Protein AF-A0A1E1MM58-F1 (afdb_monomer_lite)

pLDDT: mean 83.65, std 9.23, range [43.16, 93.81]

Organism: Rhynchosporium secalis (NCBI:txid38038)

Structure (mmCIF, N/CA/C/O backbone):
data_AF-A0A1E1MM58-F1
#
_entry.id   AF-A0A1E1MM58-F1
#
loop_
_atom_site.group_PDB
_atom_site.id
_atom_site.type_symbol
_atom_site.label_atom_id
_atom_site.label_alt_id
_atom_site.label_comp_id
_atom_site.label_asym_id
_atom_site.label_entity_id
_atom_site.label_seq_id
_atom_site.pdbx_PDB_ins_code
_atom_site.Cartn_x
_atom_site.Cartn_y
_atom_site.Cartn_z
_atom_site.occupancy
_atom_site.B_iso_or_equiv
_atom_site.auth_seq_id
_atom_site.auth_comp_id
_atom_site.auth_asym_id
_atom_site.auth_atom_id
_atom_site.pdbx_PDB_model_num
ATOM 1 N N . MET A 1 1 ? -17.278 5.227 2.398 1.00 73.81 1 MET A N 1
ATOM 2 C CA . MET A 1 1 ? -16.034 5.554 1.662 1.00 73.81 1 MET A CA 1
ATOM 3 C C . MET A 1 1 ? -14.935 4.529 1.935 1.00 73.81 1 MET A C 1
ATOM 5 O O . MET A 1 1 ? -14.486 3.884 0.996 1.00 73.81 1 MET A O 1
ATOM 9 N N . ALA A 1 2 ? -14.574 4.311 3.204 1.00 81.31 2 ALA A N 1
ATOM 10 C CA . ALA A 1 2 ? -13.521 3.376 3.608 1.00 81.31 2 ALA A CA 1
ATOM 11 C C . ALA A 1 2 ? -13.674 1.951 3.031 1.00 81.31 2 ALA A C 1
ATOM 13 O O . ALA A 1 2 ? -12.713 1.396 2.519 1.00 81.31 2 ALA A O 1
ATOM 14 N N . ILE A 1 3 ? -14.889 1.387 2.998 1.00 86.25 3 ILE A N 1
ATOM 15 C CA . ILE A 1 3 ? -15.138 0.047 2.424 1.00 86.25 3 ILE A CA 1
ATOM 16 C C . ILE A 1 3 ? -14.747 -0.038 0.938 1.00 86.25 3 ILE A C 1
ATOM 18 O O . ILE A 1 3 ? -14.222 -1.057 0.491 1.00 86.25 3 ILE A O 1
ATOM 22 N N . VAL A 1 4 ? -14.971 1.020 0.157 1.00 84.38 4 VAL A N 1
ATOM 23 C CA . VAL A 1 4 ? -14.639 0.989 -1.273 1.00 84.38 4 VAL A CA 1
ATOM 24 C C . VAL A 1 4 ? -13.146 1.177 -1.493 1.00 84.38 4 VAL A C 1
ATOM 26 O O . VAL A 1 4 ? -12.554 0.415 -2.252 1.00 84.38 4 VAL A O 1
ATOM 29 N N . TRP A 1 5 ? -12.521 2.117 -0.779 1.00 81.25 5 TRP A N 1
ATOM 30 C CA . TRP A 1 5 ? -11.064 2.268 -0.804 1.00 81.25 5 TRP A CA 1
ATOM 31 C C . TRP A 1 5 ? -10.346 1.009 -0.334 1.00 81.25 5 TRP A C 1
ATOM 33 O O . TRP A 1 5 ? -9.351 0.626 -0.937 1.00 81.25 5 TRP A O 1
ATOM 43 N N . ASN A 1 6 ? -10.894 0.300 0.655 1.00 88.12 6 ASN A N 1
ATOM 44 C CA . ASN A 1 6 ? -10.382 -1.004 1.053 1.00 88.12 6 ASN A CA 1
ATOM 45 C C . ASN A 1 6 ? -10.418 -2.005 -0.110 1.00 88.12 6 ASN A C 1
ATOM 47 O O . ASN A 1 6 ? -9.449 -2.720 -0.320 1.00 88.12 6 ASN A O 1
ATOM 51 N N . GLY A 1 7 ? -11.501 -2.035 -0.895 1.00 86.88 7 GLY A N 1
ATOM 52 C CA . GLY A 1 7 ? -11.594 -2.888 -2.081 1.00 86.88 7 GLY A CA 1
ATOM 53 C C . GLY A 1 7 ? -10.593 -2.498 -3.173 1.00 86.88 7 GLY A C 1
ATOM 54 O O . GLY A 1 7 ? -9.918 -3.362 -3.729 1.00 86.88 7 GLY A O 1
ATOM 55 N N . VAL A 1 8 ? -10.461 -1.202 -3.467 1.00 83.94 8 VAL A N 1
ATOM 56 C CA . VAL A 1 8 ? -9.510 -0.681 -4.467 1.00 83.94 8 VAL A CA 1
ATOM 57 C C . VAL A 1 8 ? -8.060 -0.968 -4.057 1.00 83.94 8 VAL A C 1
ATOM 59 O O . VAL A 1 8 ? -7.282 -1.456 -4.877 1.00 83.94 8 VAL A O 1
ATOM 62 N N . ASN A 1 9 ? -7.709 -0.743 -2.789 1.00 86.62 9 ASN A N 1
ATOM 63 C CA . ASN A 1 9 ? -6.382 -1.050 -2.253 1.00 86.62 9 ASN A CA 1
ATOM 64 C C . ASN A 1 9 ? -6.128 -2.561 -2.244 1.00 86.62 9 ASN A C 1
ATOM 66 O O . ASN A 1 9 ? -5.058 -2.987 -2.673 1.00 86.62 9 ASN A O 1
ATOM 70 N N . ALA A 1 10 ? -7.136 -3.372 -1.900 1.00 88.50 10 ALA A N 1
ATOM 71 C CA . ALA A 1 10 ? -7.049 -4.829 -1.952 1.00 88.50 10 ALA A CA 1
ATOM 72 C C . ALA A 1 10 ? -6.685 -5.341 -3.356 1.00 88.50 10 ALA A C 1
ATOM 74 O O . ALA A 1 10 ? -5.970 -6.333 -3.486 1.00 88.50 10 ALA A O 1
ATOM 75 N N . VAL A 1 11 ? -7.122 -4.661 -4.425 1.00 87.19 11 VAL A N 1
ATOM 76 C CA . VAL A 1 11 ? -6.731 -5.014 -5.801 1.00 87.19 11 VAL A CA 1
ATOM 77 C C . VAL A 1 11 ? -5.235 -4.797 -6.037 1.00 87.19 11 VAL A C 1
ATOM 79 O O . VAL A 1 11 ? -4.569 -5.682 -6.579 1.00 87.19 11 VAL A O 1
ATOM 82 N N . GLN A 1 12 ? -4.689 -3.655 -5.618 1.00 85.12 12 GLN A N 1
ATOM 83 C CA . GLN A 1 12 ? -3.247 -3.383 -5.712 1.00 85.12 12 GLN A CA 1
ATOM 84 C C . GLN A 1 12 ? -2.443 -4.330 -4.813 1.00 85.12 12 GLN A C 1
ATOM 86 O O . GLN A 1 12 ? -1.414 -4.866 -5.210 1.00 85.12 12 GLN A O 1
ATOM 91 N N . GLU A 1 13 ? -2.957 -4.627 -3.629 1.00 89.25 13 GLU A N 1
ATOM 92 C CA . GLU A 1 13 ? -2.404 -5.609 -2.701 1.00 89.25 13 GLU A CA 1
ATOM 93 C C . GLU A 1 13 ? -2.357 -7.026 -3.300 1.00 89.25 13 GLU A C 1
ATOM 95 O O . GLU A 1 13 ? -1.349 -7.730 -3.187 1.00 89.25 13 GLU A O 1
ATOM 100 N N . GLY A 1 14 ? -3.405 -7.426 -4.024 1.00 89.81 14 GLY A N 1
ATOM 101 C CA . GLY A 1 14 ? -3.433 -8.665 -4.802 1.00 89.81 14 GLY A CA 1
ATOM 102 C C . GLY A 1 14 ? -2.369 -8.701 -5.902 1.00 89.81 14 GLY A C 1
ATOM 103 O O . GLY A 1 14 ? -1.773 -9.750 -6.149 1.00 89.81 14 GLY A O 1
ATOM 104 N N . GLN A 1 15 ? -2.055 -7.558 -6.523 1.00 90.44 15 GLN A N 1
ATOM 105 C CA . GLN A 1 15 ? -0.959 -7.462 -7.495 1.00 90.44 15 GLN A CA 1
ATOM 106 C C . GLN A 1 15 ? 0.411 -7.712 -6.845 1.00 90.44 15 GLN A C 1
ATOM 108 O O . GLN A 1 15 ? 1.258 -8.343 -7.478 1.00 90.44 15 GLN A O 1
ATOM 113 N N . CYS A 1 16 ? 0.629 -7.317 -5.581 1.00 91.50 16 CYS A N 1
ATOM 114 C CA . CYS A 1 16 ? 1.867 -7.643 -4.856 1.00 91.50 16 CYS A CA 1
ATOM 115 C C . CYS A 1 16 ? 2.050 -9.159 -4.762 1.00 91.50 16 CYS A C 1
ATOM 117 O O . CYS A 1 16 ? 3.097 -9.695 -5.126 1.00 91.50 16 CYS A O 1
ATOM 119 N N . ILE A 1 17 ? 0.999 -9.861 -4.326 1.00 92.19 17 ILE A N 1
ATOM 120 C CA . ILE A 1 17 ? 1.009 -11.322 -4.217 1.00 92.19 17 ILE A CA 1
ATOM 121 C C . ILE A 1 17 ? 1.187 -11.967 -5.594 1.00 92.19 17 ILE A C 1
ATOM 123 O O . ILE A 1 17 ? 1.923 -12.943 -5.723 1.00 92.19 17 ILE A O 1
ATOM 127 N N . TYR A 1 18 ? 0.590 -11.406 -6.645 1.00 92.50 18 TYR A N 1
ATOM 128 C CA . TYR A 1 18 ? 0.771 -11.906 -8.005 1.00 92.50 18 TYR A CA 1
ATOM 129 C C . TYR A 1 18 ? 2.233 -11.803 -8.460 1.00 92.50 18 TYR A C 1
ATOM 131 O O . TYR A 1 18 ? 2.767 -12.784 -8.972 1.00 92.50 18 TYR A O 1
ATOM 139 N N . VAL A 1 19 ? 2.912 -10.676 -8.220 1.00 91.31 19 VAL A N 1
ATOM 140 C CA . VAL A 1 19 ? 4.344 -10.518 -8.541 1.00 91.31 19 VAL A CA 1
ATOM 141 C C . VAL A 1 19 ? 5.200 -11.499 -7.736 1.00 91.31 19 VAL A C 1
ATOM 143 O O . VAL A 1 19 ? 6.132 -12.101 -8.276 1.00 91.31 19 VAL A O 1
ATOM 146 N N . MET A 1 20 ? 4.870 -11.746 -6.464 1.00 91.81 20 MET A N 1
ATOM 147 C CA . MET A 1 20 ? 5.547 -12.782 -5.671 1.00 91.81 20 MET A CA 1
ATOM 148 C C . MET A 1 20 ? 5.368 -14.170 -6.296 1.00 91.81 20 MET A C 1
ATOM 150 O O . MET A 1 20 ? 6.346 -14.885 -6.513 1.00 91.81 20 MET A O 1
ATOM 154 N N . LEU A 1 21 ? 4.135 -14.541 -6.646 1.00 89.88 21 LEU A N 1
ATOM 155 C CA . LEU A 1 21 ? 3.837 -15.820 -7.293 1.00 89.88 21 LEU A CA 1
ATOM 156 C C . LEU A 1 21 ? 4.524 -15.934 -8.657 1.00 89.88 21 LEU A C 1
ATOM 158 O O . LEU A 1 21 ? 5.062 -16.993 -8.977 1.00 89.88 21 LEU A O 1
ATOM 162 N N . HIS A 1 22 ? 4.577 -14.848 -9.428 1.00 89.00 22 HIS A N 1
ATOM 163 C CA . HIS A 1 22 ? 5.248 -14.811 -10.724 1.00 89.00 22 HIS A CA 1
ATOM 164 C C . HIS A 1 22 ? 6.764 -14.964 -10.584 1.00 89.00 22 HIS A C 1
ATOM 166 O O . HIS A 1 22 ? 7.392 -15.645 -11.395 1.00 89.00 22 HIS A O 1
ATOM 172 N N . SER A 1 23 ? 7.343 -14.447 -9.500 1.00 88.62 23 SER A N 1
ATOM 173 C CA . SER A 1 23 ? 8.746 -14.669 -9.138 1.00 88.62 23 SER A CA 1
ATOM 174 C C . SER A 1 23 ? 9.037 -16.135 -8.800 1.00 88.62 23 SER A C 1
ATOM 176 O O . SER A 1 23 ? 10.084 -16.672 -9.175 1.00 88.62 23 SER A O 1
ATOM 178 N N . LEU A 1 24 ? 8.108 -16.808 -8.116 1.00 87.25 24 LEU A N 1
ATOM 179 C CA . LEU A 1 24 ? 8.254 -18.210 -7.720 1.00 87.25 24 LEU A CA 1
ATOM 180 C C . LEU A 1 24 ? 8.038 -19.166 -8.891 1.00 87.25 24 LEU A C 1
ATOM 182 O O . LEU A 1 24 ? 8.799 -20.119 -9.050 1.00 87.25 24 LEU A O 1
ATOM 186 N N . THR A 1 25 ? 7.016 -18.934 -9.711 1.00 83.44 25 THR A N 1
ATOM 187 C CA . THR A 1 25 ? 6.646 -19.827 -10.809 1.00 83.44 25 THR A CA 1
ATOM 188 C C . THR A 1 25 ? 6.102 -19.039 -12.008 1.00 83.44 25 THR A C 1
ATOM 190 O O . THR A 1 25 ? 5.097 -18.338 -11.884 1.00 83.44 25 THR A O 1
ATOM 193 N N . PRO A 1 26 ? 6.653 -19.235 -13.222 1.00 82.19 26 PRO A N 1
ATOM 194 C CA . PRO A 1 26 ? 6.195 -18.534 -14.426 1.00 82.19 26 PRO A CA 1
ATOM 195 C C . PRO A 1 26 ? 4.821 -19.012 -14.922 1.00 82.19 26 PRO A C 1
ATOM 197 O O . PRO A 1 26 ? 4.270 -18.464 -15.866 1.00 82.19 26 PRO A O 1
ATOM 200 N N . ARG A 1 27 ? 4.245 -20.062 -14.324 1.00 80.81 27 ARG A N 1
ATOM 201 C CA . ARG A 1 27 ? 2.937 -20.607 -14.725 1.00 80.81 27 ARG A CA 1
ATOM 202 C C . ARG A 1 27 ? 1.781 -19.661 -14.406 1.00 80.81 27 ARG A C 1
ATOM 204 O O . ARG A 1 27 ? 0.799 -19.692 -15.135 1.00 80.81 27 ARG A O 1
ATOM 211 N N . ILE A 1 28 ? 1.904 -18.807 -13.383 1.00 78.56 28 ILE A N 1
ATOM 212 C CA . ILE A 1 28 ? 0.837 -17.864 -13.001 1.00 78.56 28 ILE A CA 1
ATOM 213 C C . ILE A 1 28 ? 0.527 -16.867 -14.129 1.00 78.56 28 ILE A C 1
ATOM 215 O O . ILE A 1 28 ? -0.626 -16.494 -14.321 1.00 78.56 28 ILE A O 1
ATOM 219 N N . SER A 1 29 ? 1.537 -16.487 -14.920 1.00 77.50 29 SER A N 1
ATOM 220 C CA . SER A 1 29 ? 1.377 -15.570 -16.053 1.00 77.50 29 SER A CA 1
ATOM 221 C C . SER A 1 29 ? 0.846 -16.258 -17.314 1.00 77.50 29 SER A C 1
ATOM 223 O O . SER A 1 29 ? 0.446 -15.575 -18.252 1.00 77.50 29 SER A O 1
ATOM 225 N N . ARG A 1 30 ? 0.793 -17.598 -17.331 1.00 79.62 30 ARG A N 1
ATOM 226 C CA . ARG A 1 30 ? 0.254 -18.414 -18.434 1.00 79.62 30 ARG A CA 1
ATOM 227 C C . ARG A 1 30 ? -1.187 -18.868 -18.205 1.00 79.62 30 ARG A C 1
ATOM 229 O O . ARG A 1 30 ? -1.730 -19.585 -19.041 1.00 79.62 30 ARG A O 1
ATOM 236 N N . ILE A 1 31 ? -1.792 -18.504 -17.074 1.00 82.31 31 ILE A N 1
ATOM 237 C CA . ILE A 1 31 ? -3.182 -18.858 -16.783 1.00 82.31 31 ILE A CA 1
ATOM 238 C C . ILE A 1 31 ? -4.079 -18.138 -17.802 1.00 82.31 31 ILE A C 1
ATOM 240 O O . ILE A 1 31 ? -3.989 -16.910 -17.909 1.00 82.31 31 ILE A O 1
ATOM 244 N N . PRO A 1 32 ? -4.931 -18.865 -18.552 1.00 80.62 32 PRO A N 1
ATOM 245 C CA . PRO A 1 32 ? -5.833 -18.245 -19.510 1.00 80.62 32 PRO A CA 1
ATOM 246 C C . PRO A 1 32 ? -6.794 -17.310 -18.778 1.00 80.62 32 PRO A C 1
ATOM 248 O O . PRO A 1 32 ? -7.341 -17.650 -17.727 1.00 80.62 32 PRO A O 1
ATOM 251 N N . ASN A 1 33 ? -6.974 -16.110 -19.325 1.00 82.94 33 ASN A N 1
ATOM 252 C CA . ASN A 1 33 ? -7.847 -15.122 -18.719 1.00 82.94 33 ASN A CA 1
ATOM 253 C C . ASN A 1 33 ? -9.313 -15.502 -18.957 1.00 82.94 33 ASN A C 1
ATOM 255 O O . ASN A 1 33 ? -9.806 -15.405 -20.075 1.00 82.94 33 ASN A O 1
ATOM 259 N N . VAL A 1 34 ? -9.994 -15.913 -17.894 1.00 81.75 34 VAL A N 1
ATOM 260 C CA . VAL A 1 34 ? -11.433 -16.216 -17.857 1.00 81.75 34 VAL A CA 1
ATOM 261 C C . VAL A 1 34 ? -12.264 -15.060 -17.289 1.00 81.75 34 VAL A C 1
ATOM 263 O O . VAL A 1 34 ? -13.456 -15.221 -17.044 1.00 81.75 34 VAL A O 1
ATOM 266 N N . MET A 1 35 ? -11.657 -13.891 -17.055 1.00 78.38 35 MET A N 1
ATOM 267 C CA . MET A 1 35 ? -12.392 -12.727 -16.559 1.00 78.38 35 MET A CA 1
ATOM 268 C C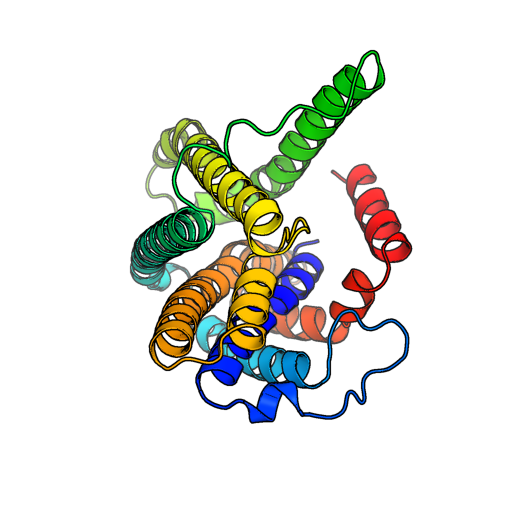 . MET A 1 35 ? -13.313 -12.112 -17.609 1.00 78.38 35 MET A C 1
ATOM 270 O O . MET A 1 35 ? -12.965 -12.026 -18.784 1.00 78.38 35 MET A O 1
ATOM 274 N N . GLY A 1 36 ? -14.481 -11.652 -17.149 1.00 71.31 36 GLY A N 1
ATOM 275 C CA . GLY A 1 36 ? -15.481 -10.994 -17.984 1.00 71.31 36 GLY A CA 1
ATOM 276 C C . GLY A 1 36 ? -14.987 -9.677 -18.592 1.00 71.31 36 GLY A C 1
ATOM 277 O O . GLY A 1 36 ? -14.045 -9.046 -18.098 1.00 71.31 36 GLY A O 1
ATOM 278 N N . HIS A 1 37 ? -15.650 -9.249 -19.669 1.00 71.00 37 HIS A N 1
ATOM 279 C CA . HIS A 1 37 ? -15.370 -7.976 -20.331 1.00 71.00 37 HIS A CA 1
ATOM 280 C C . HIS A 1 37 ? -15.447 -6.806 -19.329 1.00 71.00 37 HIS A C 1
ATOM 282 O O . HIS A 1 37 ? -16.422 -6.679 -18.592 1.00 71.00 37 HIS A O 1
ATOM 288 N N . GLY A 1 38 ? -14.409 -5.961 -19.293 1.00 67.31 38 GLY A N 1
ATOM 289 C CA . GLY A 1 38 ? -14.332 -4.785 -18.410 1.00 67.31 38 GLY A CA 1
ATOM 290 C C . GLY A 1 38 ? -13.604 -4.990 -17.074 1.00 67.31 38 GLY A C 1
ATOM 291 O O . GLY A 1 38 ? -13.501 -4.045 -16.296 1.00 67.31 38 GLY A O 1
ATOM 292 N N . SER A 1 39 ? -13.076 -6.184 -16.785 1.00 74.44 39 SER A N 1
ATOM 293 C CA . SER A 1 39 ? -12.220 -6.397 -15.608 1.00 74.44 39 SER A CA 1
ATOM 294 C C . SER A 1 39 ? -10.852 -5.727 -15.780 1.00 74.44 39 SER A C 1
ATOM 296 O O . SER A 1 39 ? -10.161 -5.984 -16.765 1.00 74.44 39 SER A O 1
ATOM 298 N N . ALA A 1 40 ? -10.404 -4.946 -14.788 1.00 73.31 40 ALA A N 1
ATOM 299 C CA . ALA A 1 40 ? -9.018 -4.460 -14.728 1.00 73.31 40 ALA A CA 1
ATOM 300 C C . ALA A 1 40 ? -7.993 -5.569 -14.441 1.00 73.31 40 ALA A C 1
ATOM 302 O O . ALA A 1 40 ? -6.789 -5.357 -14.587 1.00 73.31 40 ALA A O 1
ATOM 303 N N . LEU A 1 41 ? -8.455 -6.730 -13.971 1.00 79.88 41 LEU A N 1
ATOM 304 C CA . LEU A 1 41 ? -7.608 -7.834 -13.536 1.00 79.88 41 LEU A CA 1
ATOM 305 C C . LEU A 1 41 ? -7.704 -9.035 -14.469 1.00 79.88 41 LEU A C 1
ATOM 307 O O . LEU A 1 41 ? -8.769 -9.345 -15.006 1.00 79.88 41 LEU A O 1
ATOM 311 N N . ASN A 1 42 ? -6.586 -9.751 -14.585 1.00 83.56 42 ASN A N 1
ATOM 312 C CA . ASN A 1 42 ? -6.528 -11.074 -15.191 1.00 83.56 42 ASN A CA 1
ATOM 313 C C . ASN A 1 42 ? -6.799 -12.169 -14.138 1.00 83.56 42 ASN A C 1
ATOM 315 O O . ASN A 1 42 ? -6.701 -11.946 -12.928 1.00 83.56 42 ASN A O 1
ATOM 319 N N . SER A 1 43 ? -7.103 -13.383 -14.595 1.00 83.12 43 SER A N 1
ATOM 320 C CA . SER A 1 43 ? -7.382 -14.523 -13.706 1.00 83.12 43 SER A CA 1
ATOM 321 C C . SER A 1 43 ? -6.243 -14.846 -12.735 1.00 83.12 43 SER A C 1
ATOM 323 O O . SER A 1 43 ? -6.503 -15.197 -11.587 1.00 83.12 43 SER A O 1
ATOM 325 N N . GLY A 1 44 ? -4.984 -14.670 -13.154 1.00 82.50 44 GLY A N 1
ATOM 326 C CA . GLY A 1 44 ? -3.822 -14.861 -12.281 1.00 82.50 44 GLY A CA 1
ATOM 327 C C . GLY A 1 44 ? -3.791 -13.888 -11.096 1.00 82.50 44 GLY A C 1
ATOM 328 O O . GLY A 1 44 ? -3.532 -14.304 -9.966 1.00 82.50 44 GLY A O 1
ATOM 329 N N . VAL A 1 45 ? -4.103 -12.607 -11.321 1.00 85.25 45 VAL A N 1
ATOM 330 C CA . VAL A 1 45 ? -4.139 -11.594 -10.255 1.00 85.25 45 VAL A CA 1
ATOM 331 C C . VAL A 1 45 ? -5.343 -11.791 -9.335 1.00 85.25 45 VAL A C 1
ATOM 333 O O . VAL A 1 45 ? -5.246 -11.481 -8.157 1.00 85.25 45 VAL A O 1
ATOM 336 N N . ILE A 1 46 ? -6.450 -12.373 -9.800 1.00 87.56 46 ILE A N 1
ATOM 337 C CA . ILE A 1 46 ? -7.610 -12.647 -8.929 1.00 87.56 46 ILE A CA 1
ATOM 338 C C . ILE A 1 46 ? -7.360 -13.787 -7.955 1.00 87.56 46 ILE A C 1
ATOM 340 O O . ILE A 1 46 ? -7.781 -13.711 -6.803 1.00 87.56 46 ILE A O 1
ATOM 344 N N . ILE A 1 47 ? -6.617 -14.810 -8.374 1.00 88.19 47 ILE A N 1
ATOM 345 C CA . ILE A 1 47 ? -6.149 -15.850 -7.450 1.00 88.19 47 ILE A CA 1
ATOM 346 C C . ILE A 1 47 ? -5.271 -15.212 -6.365 1.00 88.19 47 ILE A C 1
ATOM 348 O O . ILE A 1 47 ? -5.453 -15.473 -5.176 1.00 88.19 47 ILE A O 1
ATOM 352 N N . ALA A 1 48 ? -4.355 -14.329 -6.766 1.00 90.00 48 ALA A N 1
ATOM 353 C CA . ALA A 1 48 ? -3.488 -13.608 -5.842 1.00 90.00 48 ALA A CA 1
ATOM 354 C C . ALA A 1 48 ? -4.260 -12.641 -4.923 1.00 90.00 48 ALA A C 1
ATOM 356 O O . ALA A 1 48 ? -3.950 -12.539 -3.739 1.00 90.00 48 ALA A O 1
ATOM 357 N N . PHE A 1 49 ? -5.297 -11.986 -5.443 1.00 89.88 49 PHE A N 1
ATOM 358 C CA . PHE A 1 49 ? -6.226 -11.151 -4.687 1.00 89.88 49 PHE A CA 1
ATOM 359 C C . PHE A 1 49 ? -6.988 -11.960 -3.635 1.00 89.88 49 PHE A C 1
ATOM 361 O O . PHE A 1 49 ? -7.046 -11.551 -2.481 1.00 89.88 49 PHE A O 1
ATOM 368 N N . GLY A 1 50 ? -7.519 -13.131 -3.997 1.00 89.38 50 GLY A N 1
ATOM 369 C CA . GLY A 1 50 ? -8.172 -14.031 -3.044 1.00 89.38 50 GLY A CA 1
ATOM 370 C C . GLY A 1 50 ? -7.218 -14.484 -1.938 1.00 89.38 50 GLY A C 1
ATOM 371 O O . GLY A 1 50 ? -7.579 -14.462 -0.763 1.00 89.38 50 GLY A O 1
ATOM 372 N N . LEU A 1 51 ? -5.971 -14.815 -2.292 1.00 90.56 51 LEU A N 1
ATOM 373 C CA . LEU A 1 51 ? -4.938 -15.163 -1.314 1.00 90.56 51 LEU A CA 1
ATOM 374 C C . LEU A 1 51 ? -4.621 -13.988 -0.379 1.00 90.56 51 LEU A C 1
ATOM 376 O O . LEU A 1 51 ? -4.555 -14.171 0.836 1.00 90.56 51 LEU A O 1
ATOM 380 N N . PHE A 1 52 ? -4.476 -12.780 -0.927 1.00 90.94 52 PHE A N 1
ATOM 381 C CA . PHE A 1 52 ? -4.293 -11.572 -0.129 1.00 90.94 52 PHE A CA 1
ATOM 382 C C . PHE A 1 52 ? -5.478 -11.331 0.813 1.00 90.94 52 PHE A C 1
ATOM 384 O O . PHE A 1 52 ? -5.271 -11.048 1.989 1.00 90.94 52 PHE A O 1
ATOM 391 N N . TRP A 1 53 ? -6.711 -11.480 0.327 1.00 90.44 53 TRP A N 1
ATOM 392 C CA . TRP A 1 53 ? -7.920 -11.276 1.123 1.00 90.44 53 TRP A CA 1
ATOM 393 C C . TRP A 1 53 ? -7.971 -12.216 2.331 1.00 90.44 53 TRP A C 1
ATOM 395 O O . TRP A 1 53 ? -8.271 -11.774 3.440 1.00 90.44 53 TRP A O 1
ATOM 405 N N . VAL A 1 54 ? -7.594 -13.488 2.153 1.00 91.62 54 VAL A N 1
ATOM 406 C CA . VAL A 1 54 ? -7.482 -14.451 3.262 1.00 91.62 54 VAL A CA 1
ATOM 407 C C . VAL A 1 54 ? -6.413 -14.010 4.263 1.00 91.62 54 VAL A C 1
ATOM 409 O O . VAL A 1 54 ? -6.682 -13.982 5.463 1.00 91.62 54 VAL A O 1
ATOM 412 N N . ILE A 1 55 ? -5.227 -13.612 3.787 1.00 90.69 55 ILE A N 1
ATOM 413 C CA . ILE A 1 55 ? -4.142 -13.114 4.649 1.00 90.69 55 ILE A CA 1
ATOM 414 C C . ILE A 1 55 ? -4.614 -11.892 5.444 1.00 90.69 55 ILE A C 1
ATOM 416 O O . ILE A 1 55 ? -4.459 -11.856 6.664 1.00 90.69 55 ILE A O 1
ATOM 420 N N . ASN A 1 56 ? -5.232 -10.917 4.777 1.00 89.62 56 ASN A N 1
ATOM 421 C CA . ASN A 1 56 ? -5.782 -9.718 5.401 1.00 89.62 56 ASN A CA 1
ATOM 422 C C . ASN A 1 56 ? -6.793 -10.095 6.496 1.00 89.62 56 ASN A C 1
ATOM 424 O O . ASN A 1 56 ? -6.628 -9.677 7.642 1.00 89.62 56 ASN A O 1
ATOM 428 N N . CYS A 1 57 ? -7.742 -10.991 6.199 1.00 88.88 57 CYS A N 1
ATOM 429 C CA . CYS A 1 57 ? -8.720 -11.492 7.168 1.00 88.88 57 CYS A CA 1
ATOM 430 C C . CYS A 1 57 ? -8.077 -12.153 8.397 1.00 88.88 57 CYS A C 1
ATOM 432 O O . CYS A 1 57 ? -8.565 -11.962 9.513 1.00 88.88 57 CYS A O 1
ATOM 434 N N . CYS A 1 58 ? -6.971 -12.888 8.239 1.00 89.50 58 CYS A N 1
ATOM 435 C CA . CYS A 1 58 ? -6.234 -13.449 9.374 1.00 89.50 58 CYS A CA 1
ATOM 436 C C . CYS A 1 58 ? -5.653 -12.352 10.280 1.00 89.50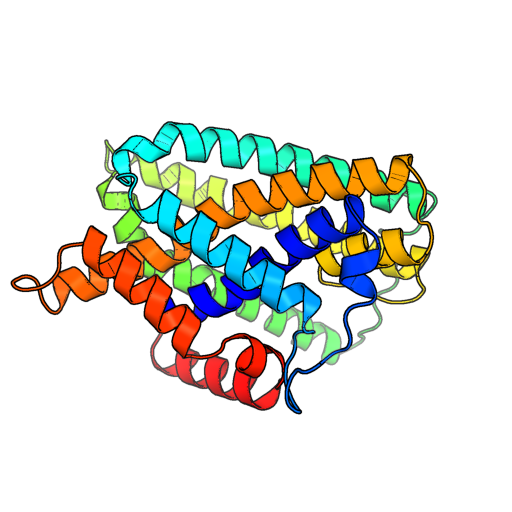 58 CYS A C 1
ATOM 438 O O . CYS A 1 58 ? -5.722 -12.460 11.506 1.00 89.50 58 CYS A O 1
ATOM 440 N N . PHE A 1 59 ? -5.119 -11.273 9.700 1.00 86.75 59 PHE A N 1
ATOM 441 C CA . PHE A 1 59 ? -4.577 -10.149 10.467 1.00 86.75 59 PHE A CA 1
ATOM 442 C C . PHE A 1 59 ? -5.662 -9.288 11.132 1.00 86.75 59 PHE A C 1
ATOM 444 O O . PHE A 1 59 ? -5.399 -8.724 12.195 1.00 86.75 59 PHE A O 1
ATOM 451 N N . LEU A 1 60 ? -6.892 -9.253 10.602 1.00 86.56 60 LEU A N 1
ATOM 452 C CA . LEU A 1 60 ? -8.030 -8.554 11.228 1.00 86.56 60 LEU A CA 1
ATOM 453 C C . LEU A 1 60 ? -8.432 -9.124 12.600 1.00 86.56 60 LEU A C 1
ATOM 455 O O . LEU A 1 60 ? -9.074 -8.433 13.393 1.00 86.56 60 LEU A O 1
ATOM 459 N N . ILE A 1 61 ? -8.041 -10.364 12.914 1.00 85.12 61 ILE A N 1
ATOM 460 C CA . ILE A 1 61 ? -8.286 -10.989 14.226 1.00 85.12 61 ILE A CA 1
ATOM 461 C C . ILE A 1 61 ? -7.460 -10.297 15.322 1.00 85.12 61 ILE A C 1
ATOM 463 O O . ILE A 1 61 ? -7.871 -10.244 16.489 1.00 85.12 61 ILE A O 1
ATOM 467 N N . VAL A 1 62 ? -6.291 -9.756 14.965 1.00 84.38 62 VAL A N 1
ATOM 468 C CA . VAL A 1 62 ? -5.370 -9.141 15.919 1.00 84.38 62 VAL A CA 1
ATOM 469 C C . VAL A 1 62 ? -5.938 -7.790 16.387 1.00 84.38 62 VAL A C 1
ATOM 471 O O . VAL A 1 62 ? -6.296 -6.939 15.576 1.00 84.38 62 VAL A O 1
ATOM 474 N N . PRO A 1 63 ? -6.032 -7.534 17.703 1.00 82.38 63 PRO A N 1
ATOM 475 C CA . PRO A 1 63 ? -6.488 -6.240 18.197 1.00 82.38 63 PRO A CA 1
ATOM 476 C C . PRO A 1 63 ? -5.522 -5.106 17.835 1.00 82.38 63 PRO A C 1
ATOM 478 O O . PRO A 1 63 ? -4.320 -5.210 18.084 1.00 82.38 63 PRO A O 1
ATOM 481 N N . VAL A 1 64 ? -6.069 -3.978 17.374 1.00 82.38 64 VAL A N 1
ATOM 482 C CA . VAL A 1 64 ? -5.324 -2.766 16.980 1.00 82.38 64 VAL A CA 1
ATOM 483 C C . VAL A 1 64 ? -4.271 -2.321 18.012 1.00 82.38 64 VAL A C 1
ATOM 485 O O . VAL A 1 64 ? -3.136 -2.062 17.614 1.00 82.38 64 VAL A O 1
A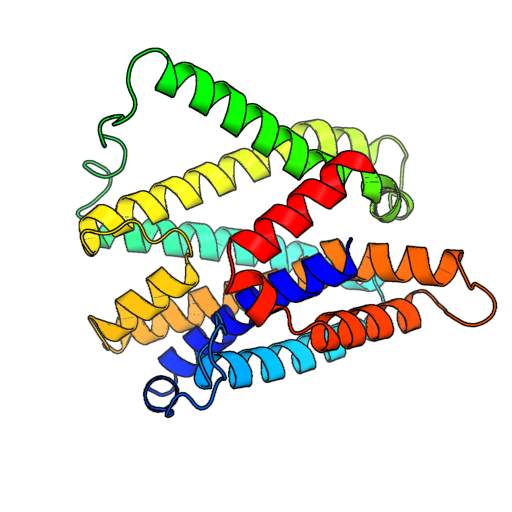TOM 488 N N . PRO A 1 65 ? -4.535 -2.302 19.339 1.00 80.38 65 PRO A N 1
ATOM 489 C CA . PRO A 1 65 ? -3.520 -1.881 20.313 1.00 80.38 65 PRO A CA 1
ATOM 490 C C . PRO A 1 65 ? -2.272 -2.775 20.350 1.00 80.38 65 PRO A C 1
ATOM 492 O O . PRO A 1 65 ? -1.194 -2.304 20.708 1.00 80.38 65 PRO A O 1
ATOM 495 N N . LYS A 1 66 ? -2.399 -4.054 19.966 1.00 83.94 66 LYS A N 1
ATOM 496 C CA . LYS A 1 66 ? -1.284 -5.012 19.894 1.00 83.94 66 LYS A CA 1
ATOM 497 C C . LYS A 1 66 ? -0.503 -4.906 18.580 1.00 83.94 66 LYS A C 1
ATOM 499 O O . LYS A 1 66 ? 0.569 -5.489 18.465 1.00 83.94 66 LYS A O 1
ATOM 504 N N . MET A 1 67 ? -1.001 -4.140 17.606 1.00 85.31 67 MET A N 1
ATOM 505 C CA . MET A 1 67 ? -0.362 -3.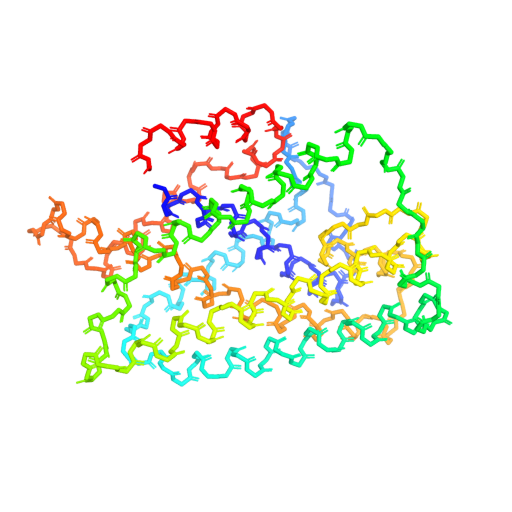980 16.300 1.00 85.31 67 MET A CA 1
ATOM 506 C C . MET A 1 67 ? 0.787 -2.962 16.285 1.00 85.31 67 MET A C 1
ATOM 508 O O . MET A 1 67 ? 1.481 -2.868 15.279 1.00 85.31 67 MET A O 1
ATOM 512 N N . LYS A 1 68 ? 1.039 -2.227 17.381 1.00 82.81 68 LYS A N 1
ATOM 513 C CA . LYS A 1 68 ? 2.072 -1.169 17.433 1.00 82.81 68 LYS A CA 1
ATOM 514 C C . LYS A 1 68 ? 3.442 -1.641 16.930 1.00 82.81 68 LYS A C 1
ATOM 516 O O . LYS A 1 68 ? 4.044 -0.970 16.101 1.00 82.81 68 LYS A O 1
ATOM 521 N N . GLY A 1 69 ? 3.899 -2.818 17.370 1.00 85.69 69 GLY A N 1
ATOM 522 C CA . GLY A 1 69 ? 5.166 -3.403 16.909 1.00 85.69 69 GLY A CA 1
ATOM 523 C C . GLY A 1 69 ? 5.186 -3.652 15.398 1.00 85.69 69 GLY A C 1
ATOM 524 O O . GLY A 1 69 ? 6.125 -3.252 14.717 1.00 85.69 69 GLY A O 1
ATOM 525 N N . PHE A 1 70 ? 4.102 -4.217 14.862 1.00 87.75 70 PHE A N 1
ATOM 526 C CA . PHE A 1 70 ? 3.956 -4.473 13.429 1.00 87.75 70 PHE A CA 1
ATOM 527 C C . PHE A 1 70 ? 3.940 -3.185 12.595 1.00 87.75 70 PHE A C 1
ATOM 529 O O . PHE A 1 70 ? 4.461 -3.174 11.485 1.00 87.75 70 PHE A O 1
ATOM 536 N N . VAL A 1 71 ? 3.410 -2.081 13.130 1.00 86.12 71 VAL A N 1
ATOM 537 C CA . VAL A 1 71 ? 3.436 -0.772 12.456 1.00 86.12 71 VAL A CA 1
ATOM 538 C C . VAL A 1 71 ? 4.862 -0.223 12.348 1.00 86.12 71 VAL A C 1
ATOM 540 O O . VAL A 1 71 ? 5.236 0.299 11.298 1.00 86.12 71 VAL A O 1
ATOM 543 N N . TYR A 1 72 ? 5.689 -0.375 13.386 1.00 88.44 72 TYR A N 1
ATOM 544 C CA . TYR A 1 72 ? 7.098 0.026 13.304 1.00 88.44 72 TYR A CA 1
ATOM 545 C C . TYR A 1 72 ? 7.870 -0.832 12.301 1.00 88.44 72 TYR A C 1
ATOM 547 O O . TYR A 1 72 ? 8.599 -0.298 11.463 1.00 88.44 72 TYR A O 1
ATOM 555 N N . THR A 1 73 ? 7.658 -2.151 12.321 1.00 91.44 73 THR A N 1
ATOM 556 C CA . THR A 1 73 ? 8.254 -3.059 11.335 1.00 91.44 73 THR A CA 1
ATOM 557 C C . THR A 1 73 ? 7.801 -2.709 9.918 1.00 91.44 73 THR A C 1
ATOM 559 O O . THR A 1 73 ? 8.642 -2.618 9.029 1.00 91.44 73 THR A O 1
ATOM 562 N N . LYS A 1 74 ? 6.509 -2.416 9.707 1.00 91.62 74 LYS A N 1
ATOM 563 C CA . LYS A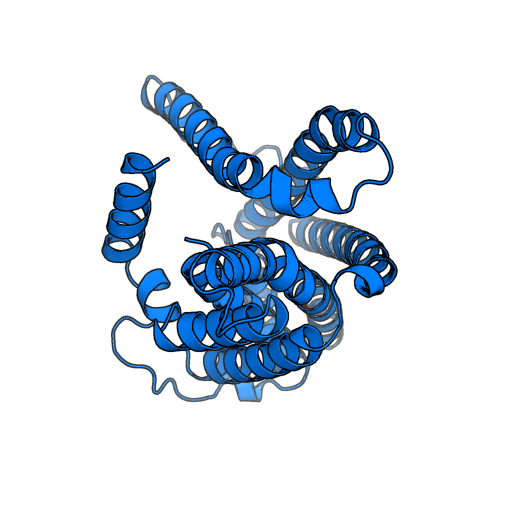 1 74 ? 5.963 -1.934 8.426 1.00 91.62 74 LYS A CA 1
ATOM 564 C C . LYS A 1 74 ? 6.741 -0.732 7.914 1.00 91.62 74 LYS A C 1
ATOM 566 O O . LYS A 1 74 ? 7.133 -0.722 6.752 1.00 91.62 74 LYS A O 1
ATOM 571 N N . MET A 1 75 ? 6.956 0.278 8.755 1.00 90.00 75 MET A N 1
ATOM 572 C CA . MET A 1 75 ? 7.639 1.503 8.339 1.00 90.00 75 MET A CA 1
ATOM 573 C C . MET A 1 75 ? 9.059 1.209 7.840 1.00 90.00 75 MET A C 1
ATOM 575 O O . MET A 1 75 ? 9.442 1.667 6.765 1.00 90.00 75 MET A O 1
ATOM 579 N N . ILE A 1 76 ? 9.814 0.396 8.583 1.00 92.12 76 ILE A N 1
ATOM 580 C CA . ILE A 1 76 ? 11.182 0.003 8.217 1.00 92.12 76 ILE A CA 1
ATOM 581 C C . ILE A 1 76 ? 11.178 -0.796 6.909 1.00 92.12 76 ILE A C 1
ATOM 583 O O . ILE A 1 76 ? 11.917 -0.471 5.981 1.00 92.12 76 ILE A O 1
ATOM 587 N N . VAL A 1 77 ? 10.309 -1.805 6.809 1.00 93.38 77 VAL A N 1
ATOM 588 C CA . VAL A 1 77 ? 10.173 -2.663 5.623 1.00 93.38 77 VAL A CA 1
ATOM 589 C C . VAL A 1 77 ? 9.798 -1.843 4.389 1.00 93.38 77 VAL A C 1
ATOM 591 O O . VAL A 1 77 ? 10.386 -2.027 3.324 1.00 93.38 77 VAL A O 1
ATOM 594 N N . PHE A 1 78 ? 8.871 -0.895 4.532 1.00 91.75 78 PHE A N 1
ATOM 595 C CA . PHE A 1 78 ? 8.467 -0.010 3.446 1.00 91.75 78 PHE A CA 1
ATOM 596 C C . PHE A 1 78 ? 9.626 0.872 2.968 1.00 91.75 78 PHE A C 1
ATOM 598 O O . PHE A 1 78 ? 9.893 0.911 1.769 1.00 91.75 78 PHE A O 1
ATOM 605 N N . ILE A 1 79 ? 10.361 1.516 3.881 1.00 91.56 79 ILE A N 1
ATOM 606 C CA . ILE A 1 79 ? 11.513 2.362 3.528 1.00 91.56 79 ILE A CA 1
ATOM 607 C C . ILE A 1 79 ? 12.578 1.548 2.786 1.00 91.56 79 ILE A C 1
ATOM 609 O O . ILE A 1 79 ? 13.053 1.979 1.736 1.00 91.56 79 ILE A O 1
ATOM 613 N N . ILE A 1 80 ? 12.909 0.353 3.284 1.00 93.38 80 ILE A N 1
ATOM 614 C CA . ILE A 1 80 ? 13.873 -0.542 2.630 1.00 93.38 80 ILE A CA 1
ATOM 615 C C . ILE A 1 80 ? 13.394 -0.899 1.221 1.00 93.38 80 ILE A C 1
ATOM 617 O O . ILE A 1 80 ? 14.166 -0.789 0.273 1.00 93.38 80 ILE A O 1
ATOM 621 N N . SER A 1 81 ? 12.121 -1.269 1.059 1.00 92.88 81 SER A N 1
ATOM 622 C CA . SER A 1 81 ? 11.567 -1.629 -0.251 1.00 92.88 81 SER A CA 1
ATOM 623 C C . SER A 1 81 ? 11.542 -0.460 -1.236 1.00 92.88 81 SER A C 1
ATOM 625 O O . SER A 1 81 ? 11.890 -0.640 -2.401 1.00 92.88 81 SER A O 1
ATOM 627 N N . ALA A 1 82 ? 11.213 0.746 -0.769 1.00 92.06 82 ALA A N 1
ATOM 628 C CA . ALA A 1 82 ? 11.181 1.951 -1.586 1.00 92.06 82 ALA A CA 1
ATOM 629 C C . ALA A 1 82 ? 12.587 2.339 -2.066 1.00 92.06 82 ALA A C 1
ATOM 631 O O . ALA A 1 82 ? 12.778 2.634 -3.244 1.00 92.06 82 ALA A O 1
ATOM 632 N N . ILE A 1 83 ? 13.586 2.278 -1.177 1.00 93.00 83 ILE A N 1
ATOM 633 C CA . ILE A 1 83 ? 14.990 2.540 -1.524 1.00 93.00 83 ILE A CA 1
ATOM 634 C C . ILE A 1 83 ? 15.526 1.455 -2.460 1.00 93.00 83 ILE A C 1
ATOM 636 O O . ILE A 1 83 ? 16.168 1.785 -3.454 1.00 93.00 83 ILE A O 1
ATOM 640 N N . ALA A 1 84 ? 15.250 0.179 -2.177 1.00 92.88 84 ALA A N 1
ATOM 641 C CA . ALA A 1 84 ? 15.688 -0.937 -3.012 1.00 92.88 84 ALA A CA 1
ATOM 642 C C . ALA A 1 84 ? 15.105 -0.838 -4.425 1.00 92.88 84 ALA A C 1
ATOM 644 O O . ALA A 1 84 ? 15.837 -0.972 -5.404 1.00 92.88 84 ALA A O 1
ATOM 645 N N . MET A 1 85 ? 13.808 -0.539 -4.532 1.00 92.25 85 MET A N 1
ATOM 646 C CA . MET A 1 85 ? 13.148 -0.341 -5.816 1.00 92.25 85 MET A CA 1
ATOM 647 C C . MET A 1 85 ? 13.745 0.851 -6.566 1.00 92.25 85 MET A C 1
ATOM 649 O O . MET A 1 85 ? 14.136 0.695 -7.718 1.00 92.25 85 MET A O 1
ATOM 653 N N . LEU A 1 86 ? 13.882 2.008 -5.911 1.00 91.31 86 LEU A N 1
ATOM 654 C CA . LEU A 1 86 ? 14.454 3.206 -6.524 1.00 91.31 86 LEU A CA 1
ATOM 655 C C . LEU A 1 86 ? 15.883 2.972 -7.021 1.00 91.31 86 LEU A C 1
ATOM 657 O O . LEU A 1 86 ? 16.208 3.321 -8.154 1.00 91.31 86 LEU A O 1
ATOM 661 N N . ALA A 1 87 ? 16.740 2.390 -6.181 1.00 90.69 87 ALA A N 1
ATOM 662 C CA . ALA A 1 87 ? 18.119 2.093 -6.541 1.00 90.69 87 ALA A CA 1
ATOM 663 C C . ALA A 1 87 ? 18.168 1.159 -7.754 1.00 90.69 87 ALA A C 1
ATOM 665 O O . ALA A 1 87 ? 18.897 1.425 -8.706 1.00 90.69 87 ALA A O 1
ATOM 666 N N . TRP A 1 88 ? 17.339 0.113 -7.760 1.00 90.50 88 TRP A N 1
ATOM 667 C CA . TRP A 1 88 ? 17.322 -0.862 -8.841 1.00 90.50 88 TRP A CA 1
ATOM 668 C C . TRP A 1 88 ? 16.833 -0.275 -10.168 1.00 90.50 88 TRP A C 1
ATOM 670 O O . TRP A 1 88 ? 17.490 -0.463 -11.197 1.00 90.50 88 TRP A O 1
ATOM 680 N N . THR A 1 89 ? 15.724 0.471 -10.161 1.00 88.12 89 THR A N 1
ATOM 681 C CA . THR A 1 89 ? 15.184 1.078 -11.387 1.00 88.12 89 THR A CA 1
ATOM 682 C C . THR A 1 89 ? 16.106 2.165 -11.925 1.00 88.12 89 THR A C 1
ATOM 684 O O . THR A 1 89 ? 16.317 2.229 -13.131 1.00 88.12 89 THR A O 1
ATOM 687 N N . LEU A 1 90 ? 16.735 2.968 -11.059 1.00 87.81 90 LEU A N 1
ATOM 688 C CA . LEU A 1 90 ? 17.719 3.964 -11.493 1.00 87.81 90 LEU A CA 1
ATOM 689 C C . LEU A 1 90 ? 18.962 3.319 -12.113 1.00 87.81 90 LEU A C 1
ATOM 691 O O . LEU A 1 90 ? 19.457 3.809 -13.125 1.00 87.81 90 LEU A O 1
ATOM 695 N N . THR A 1 91 ? 19.469 2.220 -11.546 1.00 87.06 91 THR A N 1
ATOM 696 C CA . THR A 1 91 ? 20.609 1.500 -12.134 1.00 87.06 91 THR A CA 1
ATOM 697 C C . THR A 1 91 ? 20.254 0.908 -13.499 1.00 87.06 91 THR A C 1
ATOM 699 O O . THR A 1 91 ? 21.062 1.004 -14.420 1.00 87.06 91 THR A O 1
ATOM 702 N N . LYS A 1 92 ? 19.044 0.354 -13.672 1.00 84.56 92 LYS A N 1
ATOM 703 C CA . LYS A 1 92 ? 18.580 -0.148 -14.979 1.00 84.56 92 LYS A CA 1
ATOM 704 C C . LYS A 1 92 ? 18.324 0.964 -16.002 1.00 84.56 92 LYS A C 1
ATOM 706 O O . LYS A 1 92 ? 18.521 0.731 -17.187 1.00 84.56 92 LYS A O 1
ATOM 711 N N . ALA A 1 93 ? 17.953 2.164 -15.562 1.00 81.56 93 ALA A N 1
ATOM 712 C CA . ALA A 1 93 ? 17.747 3.335 -16.418 1.00 81.56 93 ALA A CA 1
ATOM 713 C C . ALA A 1 93 ? 19.051 4.064 -16.821 1.00 81.56 93 ALA A C 1
ATOM 715 O O . ALA A 1 93 ? 18.996 5.193 -17.299 1.00 81.56 93 ALA A O 1
ATOM 716 N N . GLY A 1 94 ? 20.232 3.468 -16.608 1.00 76.25 94 GLY A N 1
ATOM 717 C CA . GLY A 1 94 ? 21.517 4.087 -16.965 1.00 76.25 94 GLY A CA 1
ATOM 718 C C . GLY A 1 94 ? 22.058 5.094 -15.937 1.00 76.25 94 GLY A C 1
ATOM 719 O O . GLY A 1 94 ? 23.032 5.793 -16.210 1.00 76.25 94 GLY A O 1
ATOM 720 N N . GLY A 1 95 ? 21.475 5.157 -14.734 1.00 68.88 95 GLY A N 1
ATOM 721 C CA . GLY A 1 95 ? 21.955 5.966 -13.611 1.00 68.88 95 GLY A CA 1
ATOM 722 C C . GLY A 1 95 ? 21.155 7.248 -13.346 1.00 68.88 95 GLY A C 1
ATOM 723 O O . GLY A 1 95 ? 20.060 7.465 -13.854 1.00 68.88 95 GLY A O 1
ATOM 724 N N . LYS A 1 96 ? 21.703 8.125 -12.490 1.00 59.38 96 LYS A N 1
ATOM 725 C CA . LYS A 1 96 ? 20.997 9.299 -11.926 1.00 59.38 96 LYS A CA 1
ATOM 726 C C . LYS A 1 96 ? 20.761 10.454 -12.921 1.00 59.38 96 LYS A C 1
ATOM 728 O O . LYS A 1 96 ? 20.095 11.418 -12.558 1.00 59.38 96 LYS A O 1
ATOM 733 N N . GLY A 1 97 ? 21.353 10.411 -14.118 1.00 58.50 97 GLY A N 1
ATOM 734 C CA . GLY A 1 97 ? 21.521 11.587 -14.985 1.00 58.50 97 GLY A CA 1
ATOM 735 C C . GLY A 1 97 ? 20.349 11.924 -15.912 1.00 58.50 97 GLY A C 1
ATOM 736 O O . GLY A 1 97 ? 20.071 13.105 -16.103 1.00 58.50 97 GLY A O 1
ATOM 737 N N . GLU A 1 98 ? 19.677 10.914 -16.466 1.00 61.28 98 GLU A N 1
ATOM 738 C CA . GLU A 1 98 ? 18.634 11.068 -17.501 1.00 61.28 98 GLU A CA 1
ATOM 739 C C . GLU A 1 98 ? 17.237 11.267 -16.890 1.00 61.28 98 GLU A C 1
ATOM 741 O O . GLU A 1 98 ? 16.445 12.092 -17.340 1.00 61.28 98 GLU A O 1
ATOM 746 N N . VAL A 1 99 ? 16.951 10.548 -15.801 1.00 67.06 99 VAL A N 1
ATOM 747 C CA . VAL A 1 99 ? 15.617 10.469 -15.184 1.00 67.06 99 VAL A CA 1
ATOM 748 C C . VAL A 1 99 ? 15.110 11.820 -14.644 1.00 67.06 99 VAL A C 1
ATOM 750 O O . VAL A 1 99 ? 13.963 12.167 -14.921 1.00 67.06 99 VAL A O 1
ATOM 753 N N . PRO A 1 100 ? 15.912 12.637 -13.925 1.00 64.75 100 PRO A N 1
ATOM 754 C CA . PRO A 1 100 ? 15.438 13.919 -13.392 1.00 64.75 100 PRO A CA 1
ATOM 755 C C . PRO A 1 100 ? 15.371 15.043 -14.435 1.00 64.75 100 PRO A C 1
ATOM 757 O O . PRO A 1 100 ? 14.851 16.113 -14.131 1.00 64.75 100 PRO A O 1
ATOM 760 N N . LYS A 1 101 ? 15.940 14.846 -15.633 1.00 66.62 101 LYS A N 1
ATOM 761 C CA . LYS A 1 101 ? 16.095 15.892 -16.659 1.00 66.62 101 LYS A CA 1
ATOM 762 C C . LYS A 1 101 ? 15.012 15.859 -17.738 1.00 66.62 101 LYS A C 1
ATOM 764 O O . LYS A 1 101 ? 15.135 16.567 -18.735 1.00 66.62 101 LYS A O 1
ATOM 769 N N . GLN A 1 102 ? 13.963 15.056 -17.560 1.00 68.69 102 GLN A N 1
ATOM 770 C CA . GLN A 1 102 ? 12.896 14.958 -18.551 1.00 68.69 102 GLN A CA 1
ATOM 771 C C . GLN A 1 102 ? 12.200 16.319 -18.744 1.00 68.69 102 GLN A C 1
ATOM 773 O O . GLN A 1 102 ? 11.800 16.951 -17.759 1.00 68.69 102 GLN A O 1
ATOM 778 N N . PRO A 1 103 ? 12.075 16.802 -19.994 1.00 66.38 103 PRO A N 1
ATOM 779 C CA . PRO A 1 103 ? 11.495 18.107 -20.268 1.00 66.38 103 PRO A CA 1
ATOM 780 C C . PRO A 1 103 ? 9.999 18.115 -19.948 1.00 66.38 103 PRO A C 1
ATOM 782 O O . PRO A 1 103 ? 9.280 17.143 -20.178 1.00 66.38 103 PRO A O 1
ATOM 785 N N . VAL A 1 104 ? 9.517 19.247 -19.434 1.00 72.88 104 VAL A N 1
ATOM 786 C CA . VAL A 1 104 ? 8.085 19.460 -19.204 1.00 72.88 104 VAL A CA 1
ATOM 787 C C . VAL A 1 104 ? 7.383 19.563 -20.557 1.00 72.88 104 VAL A C 1
ATOM 789 O O . VAL A 1 104 ? 7.702 20.443 -21.352 1.00 72.88 104 VAL A O 1
ATOM 792 N N . THR A 1 105 ? 6.413 18.687 -20.803 1.00 75.12 105 THR A N 1
ATOM 793 C CA . THR A 1 105 ? 5.622 18.659 -22.044 1.00 75.12 105 THR A CA 1
ATOM 794 C C . THR A 1 105 ? 4.503 19.702 -22.074 1.00 75.12 105 THR A C 1
ATOM 796 O O . THR A 1 105 ? 4.177 20.210 -23.142 1.00 75.12 105 THR A O 1
ATOM 799 N N . ALA A 1 106 ? 3.934 20.066 -20.920 1.00 78.94 106 ALA A N 1
ATOM 800 C CA . ALA A 1 106 ? 2.860 21.059 -20.835 1.00 78.94 106 ALA A CA 1
ATOM 801 C C . ALA A 1 106 ? 3.395 22.503 -20.851 1.00 78.94 106 ALA A C 1
ATOM 803 O O . ALA A 1 106 ? 4.282 22.863 -20.068 1.00 78.94 106 ALA A O 1
ATOM 804 N N . THR A 1 107 ? 2.810 23.364 -21.688 1.00 84.44 107 THR A N 1
ATOM 805 C CA . THR A 1 107 ? 3.218 24.773 -21.842 1.00 84.44 107 THR A CA 1
ATOM 806 C C . THR A 1 107 ? 2.040 25.739 -21.661 1.00 84.44 107 THR A C 1
ATOM 808 O O . THR A 1 107 ? 0.876 25.350 -21.711 1.00 84.44 107 THR A O 1
ATOM 811 N N . GLY A 1 108 ? 2.334 27.014 -21.379 1.00 86.19 108 GLY A N 1
ATOM 812 C CA . GLY A 1 108 ? 1.321 28.074 -21.286 1.00 86.19 108 GLY A CA 1
ATOM 813 C C . GLY A 1 108 ? 0.250 27.852 -20.206 1.00 86.19 108 GLY A C 1
ATOM 814 O O . GLY A 1 108 ? 0.553 27.464 -19.077 1.00 86.19 108 GLY A O 1
ATOM 815 N N . SER A 1 109 ? -1.012 28.127 -20.558 1.00 87.56 109 SER A N 1
ATOM 816 C CA . SER A 1 109 ? -2.173 28.031 -19.655 1.00 87.56 109 SER A CA 1
ATOM 817 C C . SER A 1 109 ? -2.426 26.605 -19.151 1.00 87.56 109 SER A C 1
ATOM 819 O O . SER A 1 109 ? -2.778 26.416 -17.985 1.00 87.56 109 SER A O 1
ATOM 821 N N . GLU A 1 110 ? -2.157 25.595 -19.984 1.00 85.88 110 GLU A N 1
ATOM 822 C CA . GLU A 1 110 ? -2.311 24.186 -19.616 1.00 85.88 110 GLU A CA 1
ATOM 823 C C . GLU A 1 110 ? -1.426 23.827 -18.418 1.00 85.88 110 GLU A C 1
ATOM 825 O O . GLU A 1 110 ? -1.891 23.212 -17.459 1.00 85.88 110 GLU A O 1
ATOM 830 N N . ARG A 1 111 ? -0.170 24.290 -18.409 1.00 85.81 111 ARG A N 1
ATOM 831 C CA . ARG A 1 111 ? 0.750 24.075 -17.285 1.00 85.81 111 ARG A CA 1
ATOM 832 C C . ARG A 1 111 ? 0.221 24.693 -15.992 1.00 85.81 111 ARG A C 1
ATOM 834 O O . ARG A 1 111 ? 0.253 24.039 -14.951 1.00 85.81 111 ARG A O 1
ATOM 841 N N . SER A 1 112 ? -0.259 25.933 -16.046 1.00 87.12 112 SER A N 1
ATOM 842 C CA . SER A 1 112 ? -0.819 26.615 -14.874 1.00 87.12 112 SER A CA 1
ATOM 843 C C . SER A 1 112 ? -2.034 25.869 -14.327 1.00 87.12 112 SER A C 1
ATOM 845 O O . SER A 1 112 ? -2.138 25.657 -13.119 1.00 87.12 112 SER A O 1
ATOM 847 N N . TRP A 1 113 ? -2.915 25.395 -15.210 1.00 86.94 113 TRP A N 1
ATOM 848 C CA . TRP A 1 113 ? -4.081 24.620 -14.802 1.00 86.94 113 TRP A CA 1
ATOM 849 C C . TRP A 1 113 ? -3.713 23.246 -14.237 1.00 86.94 113 TRP A C 1
ATOM 851 O O . TRP A 1 113 ? -4.294 22.818 -13.242 1.00 86.94 113 TRP A O 1
ATOM 861 N N . LEU A 1 114 ? -2.700 22.577 -14.795 1.00 84.06 114 LEU A N 1
ATOM 862 C CA . LEU A 1 114 ? -2.171 21.328 -14.244 1.00 84.06 114 LEU A CA 1
ATOM 863 C C . LEU A 1 114 ? -1.594 21.525 -12.839 1.00 84.06 114 LEU A C 1
ATOM 865 O O . LEU A 1 114 ? -1.852 20.697 -11.969 1.00 84.06 114 LEU A O 1
ATOM 869 N N . ILE A 1 115 ? -0.875 22.623 -12.579 1.00 87.19 115 ILE A N 1
ATOM 870 C CA . ILE A 1 115 ? -0.359 22.940 -11.235 1.00 87.19 115 ILE A CA 1
ATOM 871 C C . ILE A 1 115 ? -1.512 23.082 -10.239 1.00 87.19 115 ILE A C 1
ATOM 873 O O . ILE A 1 115 ? -1.493 22.441 -9.187 1.00 87.19 115 ILE A O 1
ATOM 877 N N . VAL A 1 116 ? -2.537 23.868 -10.582 1.00 87.50 116 VAL A N 1
ATOM 878 C CA . VAL A 1 116 ? -3.726 24.044 -9.731 1.00 87.50 116 VAL A CA 1
ATOM 879 C C . VAL A 1 116 ? -4.429 22.706 -9.511 1.00 87.50 116 VAL A C 1
ATOM 881 O O . VAL A 1 116 ? -4.730 22.338 -8.377 1.00 87.50 116 VAL A O 1
ATOM 884 N N . ARG A 1 117 ? -4.628 21.927 -10.576 1.00 79.88 117 ARG A N 1
ATOM 885 C CA . ARG A 1 117 ? -5.257 20.606 -10.505 1.00 79.88 117 ARG A CA 1
ATOM 886 C C . ARG A 1 117 ? -4.487 19.658 -9.587 1.00 79.88 117 ARG A C 1
ATOM 888 O O . ARG A 1 117 ? -5.105 19.010 -8.750 1.00 79.88 117 ARG A O 1
ATOM 895 N N . PHE A 1 118 ? -3.164 19.568 -9.707 1.00 81.38 118 PHE A N 1
ATOM 896 C CA . PHE A 1 118 ? -2.355 18.690 -8.855 1.00 81.38 118 PHE A CA 1
ATOM 897 C C . PHE A 1 118 ? -2.300 19.161 -7.399 1.00 81.38 118 PHE A C 1
ATOM 899 O O . PHE A 1 118 ? -2.275 18.320 -6.499 1.00 81.38 118 PHE A O 1
ATOM 906 N N . LEU A 1 119 ? -2.346 20.473 -7.153 1.00 84.31 119 LEU A N 1
ATOM 907 C CA . LEU A 1 119 ? -2.474 21.027 -5.805 1.00 84.31 119 LEU A CA 1
ATOM 908 C C . LEU A 1 119 ? -3.802 20.602 -5.162 1.00 84.31 119 LEU A C 1
ATOM 910 O O . LEU A 1 119 ? -3.803 20.055 -4.059 1.00 84.31 119 LEU A O 1
ATOM 914 N N . LEU A 1 120 ? -4.917 20.781 -5.878 1.00 81.25 120 LEU A N 1
ATOM 915 C CA . LEU A 1 120 ? -6.251 20.395 -5.409 1.00 81.25 120 LEU A CA 1
ATOM 916 C C . LEU A 1 120 ? -6.380 18.878 -5.223 1.00 81.25 120 LEU A C 1
ATOM 918 O O . LEU A 1 120 ? -6.919 18.431 -4.215 1.00 81.25 120 LEU A O 1
ATOM 922 N N . LEU A 1 121 ? -5.824 18.073 -6.135 1.00 76.69 121 LEU A N 1
ATOM 923 C CA . LEU A 1 121 ? -5.758 16.614 -5.978 1.00 76.69 121 LEU A CA 1
ATOM 924 C C . LEU A 1 121 ? -4.937 16.211 -4.747 1.00 76.69 121 LEU A C 1
ATOM 926 O O . LEU A 1 121 ? -5.294 15.265 -4.045 1.00 76.69 121 LEU A O 1
ATOM 930 N N . GLY A 1 122 ? -3.844 16.926 -4.470 1.00 76.88 122 GLY A N 1
ATOM 931 C CA . GLY A 1 122 ? -3.053 16.741 -3.260 1.00 76.88 122 GLY A CA 1
ATOM 932 C C . GLY A 1 122 ? -3.869 17.009 -1.997 1.00 76.88 122 GLY A C 1
ATOM 933 O O . GLY A 1 122 ? -3.897 16.157 -1.114 1.00 76.88 122 GLY A O 1
ATOM 934 N N . ALA A 1 123 ? -4.573 18.141 -1.945 1.00 78.56 123 ALA A N 1
ATOM 935 C CA . ALA A 1 123 ? -5.432 18.508 -0.821 1.00 78.56 123 ALA A CA 1
ATOM 936 C C . ALA A 1 123 ? -6.585 17.511 -0.615 1.00 78.56 123 ALA A C 1
ATOM 938 O O . ALA A 1 123 ? -6.830 17.083 0.511 1.00 78.56 123 ALA A O 1
ATOM 939 N N . ALA A 1 124 ? -7.233 17.072 -1.699 1.00 74.81 124 ALA A N 1
ATOM 940 C CA . ALA A 1 124 ? -8.316 16.091 -1.649 1.00 74.81 124 ALA A CA 1
ATOM 941 C C . ALA A 1 124 ? -7.864 14.741 -1.064 1.00 74.81 124 ALA A C 1
ATOM 943 O O . ALA A 1 124 ? -8.587 14.145 -0.269 1.00 74.81 124 ALA A O 1
ATOM 944 N N . ASN A 1 125 ? -6.648 14.282 -1.389 1.00 74.38 125 ASN A N 1
ATOM 945 C CA . ASN A 1 125 ? -6.085 13.069 -0.782 1.00 74.38 125 ASN A CA 1
ATOM 946 C C . ASN A 1 125 ? -5.861 13.229 0.731 1.00 74.38 125 ASN A C 1
ATOM 948 O O . ASN A 1 125 ? -6.072 12.286 1.488 1.00 74.38 125 ASN A O 1
ATOM 952 N N . CYS A 1 126 ? -5.469 14.419 1.190 1.00 78.00 126 CYS A N 1
ATOM 953 C CA . CYS A 1 126 ? -5.282 14.694 2.615 1.00 78.00 126 CYS A CA 1
ATOM 954 C C . CYS A 1 126 ? -6.612 14.804 3.378 1.00 78.00 126 CYS A C 1
ATOM 956 O O . CYS A 1 126 ? -6.663 14.451 4.555 1.00 78.00 126 CYS A O 1
ATOM 958 N N . ALA A 1 127 ? -7.688 15.255 2.725 1.00 77.81 127 ALA A N 1
ATOM 959 C CA . ALA A 1 127 ? -8.993 15.461 3.358 1.00 77.81 127 ALA A CA 1
ATOM 960 C C . ALA A 1 127 ? -9.566 14.174 3.973 1.00 77.81 127 ALA A C 1
ATOM 962 O O . ALA A 1 127 ? -10.102 14.200 5.079 1.00 77.81 127 ALA A O 1
ATOM 963 N N . THR A 1 128 ? -9.382 13.025 3.311 1.00 75.44 128 THR A N 1
ATOM 964 C CA . THR A 1 128 ? -9.827 11.729 3.854 1.00 75.44 128 THR A CA 1
ATOM 965 C C . THR A 1 128 ? -9.109 11.399 5.166 1.00 75.44 128 THR A C 1
ATOM 967 O O . THR A 1 128 ? -9.762 11.052 6.148 1.00 75.44 128 THR A O 1
ATOM 970 N N . PHE A 1 129 ? -7.789 11.594 5.225 1.00 78.19 129 PHE A N 1
ATOM 971 C CA . PHE A 1 129 ? -7.007 11.372 6.447 1.00 78.19 129 PHE A CA 1
ATOM 972 C C . PHE A 1 129 ? -7.321 12.381 7.556 1.00 78.19 129 PHE A C 1
ATOM 974 O O . PHE A 1 129 ? -7.262 12.050 8.736 1.00 78.19 129 PHE A O 1
ATOM 981 N N . ALA A 1 130 ? -7.681 13.613 7.193 1.00 81.94 130 ALA A N 1
ATOM 982 C CA . ALA A 1 130 ? -8.142 14.597 8.164 1.00 81.94 130 ALA A CA 1
ATOM 983 C C . ALA A 1 130 ? -9.484 14.176 8.788 1.00 81.94 130 ALA A C 1
ATOM 985 O O . ALA A 1 130 ? -9.647 14.270 10.003 1.00 81.94 130 ALA A O 1
ATOM 986 N N . SER A 1 131 ? -10.413 13.650 7.979 1.00 81.88 131 SER A N 1
ATOM 987 C CA . SER A 1 131 ? -11.744 13.232 8.444 1.00 81.88 131 SER A CA 1
ATOM 988 C C . SER A 1 131 ? -11.716 12.039 9.407 1.00 81.88 131 SER A C 1
ATOM 990 O O . SER A 1 131 ? -12.511 11.992 10.341 1.00 81.88 131 SER A O 1
ATOM 992 N N . ASN A 1 132 ? -10.768 11.110 9.236 1.00 81.31 132 ASN A N 1
ATOM 993 C CA . ASN A 1 132 ? -10.613 9.932 10.095 1.00 81.31 132 ASN A CA 1
ATOM 994 C C . ASN A 1 132 ? -9.494 10.079 11.146 1.00 81.31 132 ASN A C 1
ATOM 996 O O . ASN A 1 132 ? -9.192 9.131 11.871 1.00 81.31 132 ASN A O 1
ATOM 1000 N N . ALA A 1 133 ? -8.896 11.269 11.291 1.00 82.81 133 ALA A N 1
ATOM 1001 C CA . ALA A 1 133 ? -7.800 11.506 12.232 1.00 82.81 133 ALA A CA 1
ATOM 1002 C C . ALA A 1 133 ? -8.173 11.129 13.680 1.00 82.81 133 ALA A C 1
ATOM 1004 O O . ALA A 1 133 ? -7.349 10.567 14.410 1.00 82.81 133 ALA A O 1
ATOM 1005 N N . ALA A 1 134 ? -9.427 11.371 14.076 1.00 83.69 134 ALA A N 1
ATOM 1006 C CA . ALA A 1 134 ? -9.945 11.052 15.406 1.00 83.69 134 ALA A CA 1
ATOM 1007 C C . ALA A 1 134 ? -9.841 9.550 15.752 1.00 83.69 134 ALA A C 1
ATOM 1009 O O . ALA A 1 134 ? -9.571 9.195 16.905 1.00 83.69 134 ALA A O 1
ATOM 1010 N N . ASP A 1 135 ? -9.967 8.662 14.758 1.00 84.19 135 ASP A N 1
ATOM 1011 C CA . ASP A 1 135 ? -9.886 7.208 14.948 1.00 84.19 135 ASP A CA 1
ATOM 1012 C C . ASP A 1 135 ? -8.499 6.742 15.391 1.00 84.19 135 ASP A C 1
ATOM 1014 O O . ASP A 1 135 ? -8.373 5.755 16.127 1.00 84.19 135 ASP A O 1
ATOM 1018 N N . PHE A 1 136 ? -7.459 7.463 14.968 1.00 81.50 136 PHE A N 1
ATOM 1019 C CA . PHE A 1 136 ? -6.074 7.223 15.365 1.00 81.50 136 PHE A CA 1
ATOM 1020 C C . PHE A 1 136 ? -5.735 7.954 16.662 1.00 81.50 136 PHE A C 1
ATOM 1022 O O . PHE A 1 136 ? -5.107 7.386 17.558 1.00 81.50 136 PHE A O 1
ATOM 1029 N N . GLN A 1 137 ? -6.182 9.205 16.782 1.00 84.69 137 GLN A N 1
ATOM 1030 C CA . GLN A 1 137 ? -5.865 10.092 17.901 1.00 84.69 137 GLN A CA 1
ATOM 1031 C C . GLN A 1 137 ? -6.393 9.591 19.242 1.00 84.69 137 GLN A C 1
ATOM 1033 O O . GLN A 1 137 ? -5.742 9.802 20.261 1.00 84.69 137 GLN A O 1
ATOM 1038 N N . ARG A 1 138 ? -7.503 8.846 19.264 1.00 83.56 138 ARG A N 1
ATOM 1039 C CA . ARG A 1 138 ? -8.013 8.216 20.498 1.00 83.56 138 ARG A CA 1
ATOM 1040 C C . ARG A 1 138 ? -7.040 7.221 21.145 1.00 83.56 138 ARG A C 1
ATOM 1042 O O . ARG A 1 138 ? -7.218 6.866 22.304 1.00 83.56 138 ARG A O 1
ATOM 1049 N N . TYR A 1 139 ? -6.042 6.735 20.400 1.00 81.06 139 TYR A N 1
ATOM 1050 C CA . TYR A 1 139 ? -4.989 5.856 20.916 1.00 81.06 139 TYR A CA 1
ATOM 1051 C C . TYR A 1 139 ? -3.735 6.618 21.378 1.00 81.06 139 TYR A C 1
ATOM 1053 O O . TYR A 1 139 ? -2.773 5.979 21.823 1.00 81.06 139 TYR A O 1
ATOM 1061 N N . ALA A 1 140 ? -3.718 7.949 21.256 1.00 82.69 140 ALA A N 1
ATOM 1062 C CA . ALA A 1 140 ? -2.631 8.790 21.738 1.00 82.69 140 ALA A CA 1
ATOM 1063 C C . ALA A 1 140 ? -2.616 8.833 23.271 1.00 82.69 140 ALA A C 1
ATOM 1065 O O . ALA A 1 140 ? -3.655 8.818 23.927 1.00 82.69 140 ALA A O 1
ATOM 1066 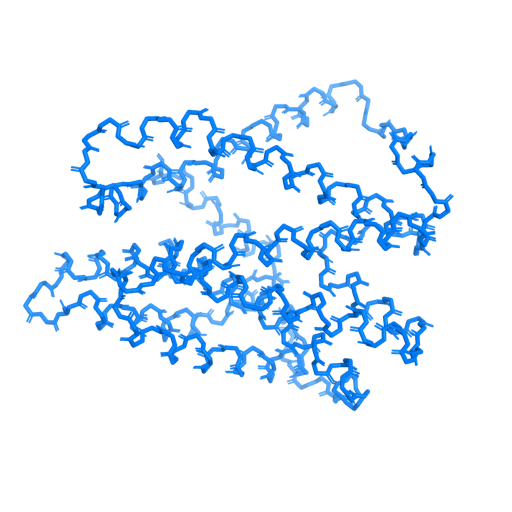N N . THR A 1 141 ? -1.416 8.893 23.846 1.00 82.38 141 THR A N 1
ATOM 1067 C CA . THR A 1 141 ? -1.229 8.997 25.297 1.00 82.38 141 THR A CA 1
ATOM 1068 C C . THR A 1 141 ? -1.415 10.417 25.808 1.00 82.38 141 THR A C 1
ATOM 1070 O O . THR A 1 141 ? -1.898 10.600 26.924 1.00 82.38 141 THR A O 1
ATOM 1073 N N . LYS A 1 142 ? -1.035 11.423 25.010 1.00 85.62 142 LYS A N 1
ATOM 1074 C CA . LYS A 1 142 ? -1.170 12.842 25.348 1.00 85.62 142 LYS A CA 1
ATOM 1075 C C . LYS A 1 142 ? -1.776 13.626 24.177 1.00 85.62 142 LYS A C 1
ATOM 1077 O O . LYS A 1 142 ? -1.475 13.310 23.025 1.00 85.62 142 LYS A O 1
ATOM 1082 N N . PRO A 1 143 ? -2.539 14.704 24.442 1.00 78.81 143 PRO A N 1
ATOM 1083 C CA . PRO A 1 143 ? -3.138 15.540 23.395 1.00 78.81 143 PRO A CA 1
ATOM 1084 C C . PRO A 1 143 ? -2.120 16.139 22.413 1.00 78.81 143 PRO A C 1
ATOM 1086 O O . PRO A 1 143 ? -2.397 16.266 21.224 1.00 78.81 143 PRO A O 1
ATOM 1089 N N . ASN A 1 144 ? -0.917 16.463 22.897 1.00 84.88 144 ASN A N 1
ATOM 1090 C CA . ASN A 1 144 ? 0.119 17.105 22.086 1.00 84.88 144 ASN A CA 1
ATOM 1091 C C . ASN A 1 144 ? 0.944 16.120 21.243 1.00 84.88 144 ASN A C 1
ATOM 1093 O O . ASN A 1 144 ? 1.641 16.558 20.328 1.00 84.88 144 ASN A O 1
ATOM 1097 N N . ASP A 1 145 ? 0.853 14.807 21.499 1.00 82.56 145 ASP A N 1
ATOM 1098 C CA . ASP A 1 145 ? 1.647 13.797 20.781 1.00 82.56 145 ASP A CA 1
ATOM 1099 C C . ASP A 1 145 ? 1.319 13.789 19.277 1.00 82.56 145 ASP A C 1
ATOM 1101 O O . ASP A 1 145 ? 2.166 13.477 18.440 1.00 82.56 145 ASP A O 1
ATOM 1105 N N . VAL A 1 146 ? 0.094 14.180 18.912 1.00 82.88 146 VAL A N 1
ATOM 1106 C CA . VAL A 1 146 ? -0.364 14.163 17.518 1.00 82.88 146 VAL A CA 1
ATOM 1107 C C . VAL A 1 146 ? 0.101 15.370 16.705 1.00 82.88 146 VAL A C 1
ATOM 1109 O O . VAL A 1 146 ? 0.153 15.296 15.478 1.00 82.88 146 VAL A O 1
ATOM 1112 N N . ILE A 1 147 ? 0.447 16.479 17.364 1.00 85.62 147 ILE A N 1
ATOM 1113 C CA . ILE A 1 147 ? 0.755 17.749 16.691 1.00 85.62 147 ILE A CA 1
ATOM 1114 C C . ILE A 1 147 ? 2.002 17.590 15.821 1.00 85.62 147 ILE A C 1
ATOM 1116 O O . ILE A 1 147 ? 1.974 17.900 14.632 1.00 85.62 147 ILE A O 1
ATOM 1120 N N . LEU A 1 148 ? 3.082 17.047 16.389 1.00 84.25 148 LEU A N 1
ATOM 1121 C CA . LEU A 1 148 ? 4.345 16.876 15.670 1.00 84.25 148 LEU A CA 1
ATOM 1122 C C . LEU A 1 148 ? 4.214 15.861 14.522 1.00 84.25 148 LEU A C 1
ATOM 1124 O O . LEU A 1 148 ? 4.749 16.075 13.431 1.00 84.25 148 LEU A O 1
ATOM 1128 N N . GLY A 1 149 ? 3.461 14.779 14.752 1.00 83.44 149 GLY A N 1
ATOM 1129 C CA . GLY A 1 149 ? 3.197 13.752 13.744 1.00 83.44 149 GLY A CA 1
ATOM 1130 C C . GLY A 1 149 ? 2.429 14.294 12.538 1.00 83.44 149 GLY A C 1
ATOM 1131 O O . GLY A 1 149 ? 2.822 14.042 11.400 1.00 83.44 149 GLY A O 1
ATOM 1132 N N . ASN A 1 150 ? 1.389 15.094 12.775 1.00 84.31 150 ASN A N 1
ATOM 1133 C CA . ASN A 1 150 ? 0.583 15.686 11.707 1.00 84.31 150 ASN A CA 1
ATOM 1134 C C . ASN A 1 150 ? 1.290 16.844 10.997 1.00 84.31 150 ASN A C 1
ATOM 1136 O O . ASN A 1 150 ? 1.174 16.964 9.781 1.00 84.31 150 ASN A O 1
ATOM 1140 N N . LEU A 1 151 ? 2.029 17.685 11.726 1.00 84.75 151 LEU A N 1
ATOM 1141 C CA . LEU A 1 151 ? 2.652 18.876 11.146 1.00 84.75 151 LEU A CA 1
ATOM 1142 C C . LEU A 1 151 ? 3.910 18.550 10.334 1.00 84.75 151 LEU A C 1
ATOM 1144 O O . LEU A 1 151 ? 4.125 19.137 9.278 1.00 84.75 151 LEU A O 1
ATOM 1148 N N . PHE A 1 152 ? 4.731 17.608 10.804 1.00 85.94 152 PHE A N 1
ATOM 1149 C CA . PHE A 1 152 ? 5.995 17.263 10.146 1.00 85.94 152 PHE A CA 1
ATOM 1150 C C . PHE A 1 152 ? 5.981 15.862 9.548 1.00 85.94 152 PHE A C 1
ATOM 1152 O O . PHE A 1 152 ? 6.374 15.685 8.397 1.00 85.94 152 PHE A O 1
ATOM 1159 N N . GLY A 1 153 ? 5.509 14.866 10.301 1.00 85.62 153 GLY A N 1
ATOM 1160 C CA . GLY A 1 153 ? 5.543 13.468 9.868 1.00 85.62 153 GLY A CA 1
ATOM 1161 C C . GLY A 1 153 ? 4.725 13.219 8.600 1.00 85.62 153 GLY A C 1
ATOM 1162 O O . GLY A 1 153 ? 5.224 12.622 7.642 1.00 85.62 153 GLY A O 1
ATOM 1163 N N . PHE A 1 154 ? 3.486 13.711 8.559 1.00 84.75 154 PHE A N 1
ATOM 1164 C CA . PHE A 1 154 ? 2.586 13.488 7.428 1.00 84.75 154 PHE A CA 1
ATOM 1165 C C . PHE A 1 154 ? 3.044 14.189 6.129 1.00 84.75 154 PHE A C 1
ATOM 1167 O O . PHE A 1 154 ? 3.138 13.503 5.104 1.00 84.75 154 PHE A O 1
ATOM 1174 N N . PRO A 1 155 ? 3.413 15.490 6.117 1.00 86.50 155 PRO A N 1
ATOM 1175 C CA . PRO A 1 155 ? 3.903 16.138 4.898 1.00 86.50 155 PRO A CA 1
ATOM 1176 C C . PRO A 1 155 ? 5.251 15.591 4.424 1.00 86.50 155 PRO A C 1
ATOM 1178 O O . PRO A 1 155 ? 5.436 15.378 3.225 1.00 86.50 155 PRO A O 1
ATOM 1181 N N . LEU A 1 156 ? 6.185 15.323 5.345 1.00 89.06 156 LEU A N 1
ATOM 1182 C CA . LEU A 1 156 ? 7.520 14.836 4.991 1.00 89.06 156 LEU A CA 1
ATOM 1183 C C . LEU A 1 156 ? 7.468 13.431 4.386 1.00 89.06 156 LEU A C 1
ATOM 1185 O O . LEU A 1 156 ? 8.095 13.179 3.358 1.00 89.06 156 LEU A O 1
ATOM 1189 N N . SER A 1 157 ? 6.689 12.525 4.983 1.00 88.00 157 SER A N 1
ATOM 1190 C CA . SER A 1 157 ? 6.501 11.177 4.434 1.00 88.00 157 SER A CA 1
ATOM 1191 C C . SER A 1 157 ? 5.843 11.216 3.053 1.00 88.00 157 SER A C 1
ATOM 1193 O O . SER A 1 157 ? 6.334 10.564 2.131 1.00 88.00 157 SER A O 1
ATOM 1195 N N . ASN A 1 158 ? 4.808 12.044 2.869 1.00 86.44 158 ASN A N 1
ATOM 1196 C CA . ASN A 1 158 ? 4.179 12.255 1.563 1.00 86.44 158 ASN A CA 1
ATOM 1197 C C . ASN A 1 158 ? 5.174 12.773 0.518 1.00 86.44 158 ASN A C 1
ATOM 1199 O O . ASN A 1 158 ? 5.194 12.275 -0.607 1.00 86.44 158 ASN A O 1
ATOM 1203 N N . LEU A 1 159 ? 6.007 13.752 0.878 1.00 89.50 159 LEU A N 1
ATOM 1204 C CA . LEU A 1 159 ? 7.011 14.314 -0.022 1.00 89.50 159 LEU A CA 1
ATOM 1205 C C . LEU A 1 159 ? 8.015 13.246 -0.471 1.00 89.50 159 LEU A C 1
ATOM 1207 O O . LEU A 1 159 ? 8.244 13.089 -1.669 1.00 89.50 159 LEU A O 1
ATOM 1211 N N . ILE A 1 160 ? 8.571 12.482 0.474 1.00 90.38 160 ILE A N 1
ATOM 1212 C CA . ILE A 1 160 ? 9.562 11.437 0.184 1.00 90.38 160 ILE A CA 1
ATOM 1213 C C . ILE A 1 160 ? 8.964 10.369 -0.737 1.00 90.38 160 ILE A C 1
ATOM 1215 O O . ILE A 1 160 ? 9.558 10.046 -1.765 1.00 90.38 160 ILE A O 1
ATOM 1219 N N . VAL A 1 161 ? 7.775 9.851 -0.415 1.00 89.94 161 VAL A N 1
ATOM 1220 C CA . VAL A 1 161 ? 7.129 8.799 -1.217 1.00 89.94 161 VAL A CA 1
ATOM 1221 C C . VAL A 1 161 ? 6.795 9.292 -2.623 1.00 89.94 161 VAL A C 1
ATOM 1223 O O . VAL A 1 161 ? 7.019 8.564 -3.588 1.00 89.94 161 VAL A O 1
ATOM 1226 N N . ARG A 1 162 ? 6.329 10.538 -2.772 1.00 88.06 162 ARG A N 1
ATOM 1227 C CA . ARG A 1 162 ? 6.049 11.129 -4.091 1.00 88.06 162 ARG A CA 1
ATOM 1228 C C . ARG A 1 162 ? 7.310 11.311 -4.928 1.00 88.06 162 ARG A C 1
ATOM 1230 O O . ARG A 1 162 ? 7.275 11.036 -6.123 1.00 88.06 162 ARG A O 1
ATOM 1237 N N . ILE A 1 163 ? 8.422 11.732 -4.321 1.00 89.56 163 ILE A N 1
ATOM 1238 C CA . ILE A 1 163 ? 9.712 11.837 -5.018 1.00 89.56 163 ILE A CA 1
ATOM 1239 C C . ILE A 1 163 ? 10.159 10.457 -5.506 1.00 89.56 163 ILE A C 1
ATOM 1241 O O . ILE A 1 163 ? 10.490 10.305 -6.681 1.00 89.56 163 ILE A O 1
ATOM 1245 N N . VAL A 1 164 ? 10.125 9.446 -4.633 1.00 90.81 164 VAL A N 1
ATOM 1246 C CA . VAL A 1 164 ? 10.496 8.070 -4.995 1.00 90.81 164 VAL A CA 1
ATOM 1247 C C . VAL A 1 164 ? 9.607 7.547 -6.125 1.00 90.81 164 VAL A C 1
ATOM 1249 O O . VAL A 1 164 ? 10.126 7.062 -7.128 1.00 90.81 164 VAL A O 1
ATOM 1252 N N . GLY A 1 165 ? 8.285 7.693 -6.004 1.00 89.12 165 GLY A N 1
ATOM 1253 C CA . GLY A 1 165 ? 7.327 7.248 -7.017 1.00 89.12 165 GLY A CA 1
ATOM 1254 C C . GLY A 1 165 ? 7.539 7.923 -8.373 1.00 89.12 165 GLY A C 1
ATOM 1255 O O . GLY A 1 165 ? 7.582 7.238 -9.393 1.00 89.12 165 GLY A O 1
ATOM 1256 N N . ASN A 1 166 ? 7.760 9.241 -8.388 1.00 87.50 166 ASN A N 1
ATOM 1257 C CA . ASN A 1 166 ? 8.044 9.978 -9.621 1.00 87.50 166 ASN A CA 1
ATOM 1258 C C . ASN A 1 166 ? 9.347 9.518 -10.282 1.00 87.50 166 ASN A C 1
ATOM 1260 O O . ASN A 1 166 ? 9.379 9.347 -11.496 1.00 87.50 166 ASN A O 1
ATOM 1264 N N . LEU A 1 167 ? 10.413 9.282 -9.510 1.00 89.38 167 LEU A N 1
ATOM 1265 C CA . LEU A 1 167 ? 11.689 8.808 -10.056 1.00 89.38 167 LEU A CA 1
ATOM 1266 C C . LEU A 1 167 ? 11.591 7.380 -10.608 1.00 89.38 167 LEU A C 1
ATOM 1268 O O . LEU A 1 167 ? 12.149 7.095 -11.667 1.00 89.38 167 LEU A O 1
ATOM 1272 N N . VAL A 1 168 ? 10.868 6.491 -9.924 1.00 89.69 168 VAL A N 1
ATOM 1273 C CA . VAL A 1 168 ? 10.605 5.118 -10.390 1.00 89.69 168 VAL A CA 1
ATOM 1274 C C . VAL A 1 168 ? 9.768 5.127 -11.674 1.00 89.69 168 VAL A C 1
ATOM 1276 O O . VAL A 1 168 ? 10.115 4.438 -12.634 1.00 89.69 168 VAL A O 1
ATOM 1279 N N . GLY A 1 169 ? 8.709 5.940 -11.726 1.00 87.75 169 GLY A N 1
ATOM 1280 C CA . GLY A 1 169 ? 7.884 6.110 -12.925 1.00 87.75 169 GLY A CA 1
ATOM 1281 C C . GLY A 1 169 ? 8.663 6.723 -14.091 1.00 87.75 169 GLY A C 1
ATOM 1282 O O . GLY A 1 169 ? 8.602 6.226 -15.209 1.00 87.75 169 GLY A O 1
ATOM 1283 N N . ALA A 1 170 ? 9.480 7.745 -13.841 1.00 86.06 170 ALA A N 1
ATOM 1284 C CA . ALA A 1 170 ? 10.322 8.343 -14.877 1.00 86.06 170 ALA A CA 1
ATOM 1285 C C . ALA A 1 170 ? 11.410 7.372 -15.375 1.00 86.06 170 ALA A C 1
ATOM 1287 O O . ALA A 1 170 ? 11.730 7.357 -16.563 1.00 86.06 170 ALA A O 1
ATOM 1288 N N . SER A 1 171 ? 11.930 6.503 -14.499 1.00 87.44 171 SER A N 1
ATOM 1289 C CA . SER A 1 171 ? 12.871 5.439 -14.879 1.00 87.44 171 SER A CA 1
ATOM 1290 C C . SER A 1 171 ? 12.228 4.411 -15.810 1.00 87.44 171 SER A C 1
ATOM 1292 O O . SER A 1 171 ? 12.900 3.895 -16.698 1.00 87.44 171 SER A O 1
ATOM 1294 N N . SER A 1 172 ? 10.929 4.124 -15.665 1.00 87.19 172 SER A N 1
ATOM 1295 C CA . SER A 1 172 ? 10.246 3.183 -16.560 1.00 87.19 172 SER A CA 1
ATOM 1296 C C . SER A 1 172 ? 10.194 3.692 -18.000 1.00 87.19 172 SER A C 1
ATOM 1298 O O . SER A 1 172 ? 10.344 2.893 -18.916 1.00 87.19 172 SER A O 1
ATOM 1300 N N . GLN A 1 173 ? 10.045 5.007 -18.203 1.00 85.56 173 GLN A N 1
ATOM 1301 C CA . GLN A 1 173 ? 10.070 5.614 -19.536 1.00 85.56 173 GLN A CA 1
ATOM 1302 C C . GLN A 1 173 ? 11.411 5.364 -20.233 1.00 85.56 173 GLN A C 1
ATOM 1304 O O . GLN A 1 173 ? 11.440 5.102 -21.429 1.00 85.56 173 GLN A O 1
ATOM 1309 N N . VAL A 1 174 ? 12.516 5.405 -19.483 1.00 85.38 174 VAL A N 1
ATOM 1310 C CA . VAL A 1 174 ? 13.865 5.150 -20.011 1.00 85.38 174 VAL A CA 1
ATOM 1311 C C . VAL A 1 174 ? 14.090 3.657 -20.273 1.00 85.38 174 VAL A C 1
ATOM 1313 O O . VAL A 1 174 ? 14.680 3.296 -21.284 1.00 85.38 174 VAL A O 1
ATOM 1316 N N . ILE A 1 175 ? 13.603 2.782 -19.387 1.00 85.56 175 ILE A N 1
ATOM 1317 C CA . ILE A 1 175 ? 13.810 1.325 -19.488 1.00 85.56 175 ILE A CA 1
ATOM 1318 C C . ILE A 1 175 ? 12.913 0.691 -20.562 1.00 85.56 175 ILE A C 1
ATOM 1320 O O . ILE A 1 175 ? 13.359 -0.179 -21.305 1.00 85.56 175 ILE A O 1
ATOM 1324 N N . PHE A 1 176 ? 11.640 1.085 -20.616 1.00 86.88 176 PHE A N 1
ATOM 1325 C CA . PHE A 1 176 ? 10.604 0.424 -21.417 1.00 86.88 176 PHE A CA 1
ATOM 1326 C C . PHE A 1 176 ? 10.043 1.286 -22.552 1.00 86.88 176 PHE A C 1
ATOM 1328 O O . PHE A 1 176 ? 9.288 0.771 -23.372 1.00 86.88 176 PHE A O 1
ATOM 1335 N N . GLY A 1 177 ? 10.363 2.582 -22.598 1.00 84.06 177 GLY A N 1
ATOM 1336 C CA . GLY A 1 177 ? 9.758 3.529 -23.542 1.00 84.06 177 GLY A CA 1
ATOM 1337 C C . GLY A 1 177 ? 8.358 4.015 -23.143 1.00 84.06 177 GLY A C 1
ATOM 1338 O O . GLY A 1 177 ? 7.769 4.810 -23.873 1.00 84.06 177 GLY A O 1
ATOM 1339 N N . GLU A 1 178 ? 7.830 3.574 -21.995 1.00 85.81 178 GLU A N 1
ATOM 1340 C CA . GLU A 1 178 ? 6.502 3.942 -21.489 1.00 85.81 178 GLU A CA 1
ATOM 1341 C C . GLU A 1 178 ? 6.504 4.250 -19.978 1.00 85.81 178 GLU A C 1
ATOM 1343 O O . GLU A 1 178 ? 7.233 3.636 -19.186 1.00 85.81 178 GLU A O 1
ATOM 1348 N N . VAL A 1 179 ? 5.659 5.198 -19.554 1.00 83.62 179 VAL A N 1
ATOM 1349 C CA . VAL A 1 179 ? 5.474 5.543 -18.137 1.00 83.62 179 VAL A CA 1
ATOM 1350 C C . VAL A 1 179 ? 4.550 4.519 -17.479 1.00 83.62 179 VAL A C 1
ATOM 1352 O O . VAL A 1 179 ? 3.334 4.525 -17.665 1.00 83.62 179 VAL A O 1
ATOM 1355 N N . ILE A 1 180 ? 5.130 3.667 -16.640 1.00 85.50 180 ILE A N 1
ATOM 1356 C CA . ILE A 1 180 ? 4.434 2.704 -15.798 1.00 85.50 180 ILE A CA 1
ATOM 1357 C C . ILE A 1 180 ? 4.304 3.330 -14.413 1.00 85.50 180 ILE A C 1
ATOM 1359 O O . ILE A 1 180 ? 5.238 3.328 -13.612 1.00 85.50 180 ILE A O 1
ATOM 1363 N N . TRP A 1 181 ? 3.120 3.866 -14.131 1.00 80.19 181 TRP A N 1
ATOM 1364 C CA . TRP A 1 181 ? 2.821 4.527 -12.859 1.00 80.19 181 TRP A CA 1
ATOM 1365 C C . TRP A 1 181 ? 2.720 3.547 -11.680 1.00 80.19 181 TRP A C 1
ATOM 1367 O O . TRP A 1 181 ? 2.989 3.922 -10.541 1.00 80.19 181 TRP A O 1
ATOM 1377 N N . ASN A 1 182 ? 2.316 2.297 -11.937 1.00 85.19 182 ASN A N 1
ATOM 1378 C CA . ASN A 1 182 ? 2.144 1.288 -10.898 1.00 85.19 182 ASN A CA 1
ATOM 1379 C C . ASN A 1 182 ? 3.462 0.514 -10.689 1.00 85.19 182 ASN A C 1
ATOM 1381 O O . ASN A 1 182 ? 3.894 -0.204 -11.599 1.00 85.19 182 ASN A O 1
ATOM 1385 N N . PRO A 1 183 ? 4.081 0.588 -9.495 1.00 86.81 183 PRO A N 1
ATOM 1386 C CA . PRO A 1 183 ? 5.360 -0.062 -9.227 1.00 86.81 183 PRO A CA 1
ATOM 1387 C C . PRO A 1 183 ? 5.307 -1.590 -9.356 1.00 86.81 183 PRO A C 1
ATOM 1389 O O . PRO A 1 183 ? 6.294 -2.219 -9.728 1.00 86.81 183 PRO A O 1
ATOM 1392 N N . LEU A 1 184 ? 4.154 -2.207 -9.104 1.00 89.38 184 LEU A N 1
ATOM 1393 C CA . LEU A 1 184 ? 3.974 -3.656 -9.204 1.00 89.38 184 LEU A CA 1
ATOM 1394 C C . LEU A 1 184 ? 3.914 -4.104 -10.663 1.00 89.38 184 LEU A C 1
ATOM 1396 O O . LEU A 1 184 ? 4.521 -5.110 -11.022 1.00 89.38 184 LEU A O 1
ATOM 1400 N N . ASN A 1 185 ? 3.266 -3.312 -11.522 1.00 87.94 185 ASN A N 1
ATOM 1401 C CA . ASN A 1 185 ? 3.300 -3.540 -12.967 1.00 87.94 185 ASN A CA 1
ATOM 1402 C C . ASN A 1 185 ? 4.714 -3.349 -13.522 1.00 87.94 185 ASN A C 1
ATOM 1404 O O . ASN A 1 185 ? 5.115 -4.083 -14.419 1.00 87.94 185 ASN A O 1
ATOM 1408 N N . HIS A 1 186 ? 5.487 -2.407 -12.971 1.00 88.44 186 HIS A N 1
ATOM 1409 C CA . HIS A 1 186 ? 6.894 -2.234 -13.330 1.00 88.44 186 HIS A CA 1
ATOM 1410 C C . HIS A 1 186 ? 7.697 -3.503 -13.005 1.00 88.44 186 HIS A C 1
ATOM 1412 O O . HIS A 1 186 ? 8.419 -4.007 -13.864 1.00 88.44 186 HIS A O 1
ATOM 1418 N N . LEU A 1 187 ? 7.542 -4.055 -11.794 1.00 89.88 187 LEU A N 1
ATOM 1419 C CA . LEU A 1 187 ? 8.201 -5.306 -11.399 1.00 89.88 187 LEU A CA 1
ATOM 1420 C C . LEU A 1 187 ? 7.769 -6.480 -12.287 1.00 89.88 187 LEU A C 1
ATOM 1422 O O . LEU A 1 187 ? 8.623 -7.192 -12.805 1.00 89.88 187 LEU A O 1
ATOM 1426 N N . ASP A 1 188 ? 6.468 -6.655 -12.533 1.00 89.31 188 ASP A N 1
ATOM 1427 C CA . ASP A 1 188 ? 5.969 -7.712 -13.424 1.00 89.31 188 ASP A CA 1
ATOM 1428 C C . ASP A 1 188 ? 6.527 -7.570 -14.850 1.00 89.31 188 ASP A C 1
ATOM 1430 O O . ASP A 1 188 ? 6.934 -8.555 -15.470 1.00 89.31 188 ASP A O 1
ATOM 1434 N N . ARG A 1 189 ? 6.611 -6.337 -15.367 1.00 89.00 189 ARG A N 1
ATOM 1435 C CA . ARG A 1 189 ? 7.176 -6.057 -16.691 1.00 89.00 189 ARG A CA 1
ATOM 1436 C C . ARG A 1 189 ? 8.661 -6.399 -16.757 1.00 89.00 189 ARG A C 1
ATOM 1438 O O . ARG A 1 189 ? 9.057 -7.052 -17.720 1.00 89.00 189 ARG A O 1
ATOM 1445 N N . LEU A 1 190 ? 9.440 -6.053 -15.727 1.00 87.44 190 LEU A N 1
ATOM 1446 C CA . LEU A 1 190 ? 10.852 -6.442 -15.605 1.00 87.44 190 LEU A CA 1
ATOM 1447 C C . LEU A 1 190 ? 11.027 -7.966 -15.625 1.00 87.44 190 LEU A C 1
ATOM 1449 O O . LEU A 1 190 ? 11.945 -8.478 -16.266 1.00 87.44 190 LEU A O 1
ATOM 1453 N N . GLN A 1 191 ? 10.144 -8.705 -14.950 1.00 86.56 191 GLN A N 1
ATOM 1454 C CA . GLN A 1 191 ? 10.190 -10.169 -14.964 1.00 86.56 191 GLN A CA 1
ATOM 1455 C C . GLN A 1 191 ? 9.849 -10.747 -16.333 1.00 86.56 191 GLN A C 1
ATOM 1457 O O . GLN A 1 191 ? 10.477 -11.712 -16.760 1.00 86.56 191 GLN A O 1
ATOM 1462 N N . ARG A 1 192 ? 8.867 -10.165 -17.030 1.00 85.88 192 ARG A N 1
ATOM 1463 C CA . ARG A 1 192 ? 8.484 -10.601 -18.380 1.00 85.88 192 ARG A CA 1
ATOM 1464 C C . ARG A 1 192 ? 9.562 -10.308 -19.420 1.00 85.88 192 ARG A C 1
ATOM 1466 O O . ARG A 1 192 ? 9.700 -11.097 -20.347 1.00 85.88 192 ARG A O 1
ATOM 1473 N N . SER A 1 193 ? 10.304 -9.207 -19.283 1.00 84.50 193 SER A N 1
ATOM 1474 C CA . SER A 1 193 ? 11.413 -8.883 -20.188 1.00 84.50 193 SER A CA 1
ATOM 1475 C C . SER A 1 193 ? 12.654 -9.733 -19.913 1.00 84.50 193 SER A C 1
ATOM 1477 O O . SER A 1 193 ? 13.290 -10.210 -20.845 1.00 84.50 193 SER A O 1
ATOM 1479 N N . GLU A 1 194 ? 12.993 -9.950 -18.640 1.00 83.75 194 GLU A N 1
ATOM 1480 C CA . GLU A 1 194 ? 14.206 -10.659 -18.228 1.00 83.75 194 GLU A CA 1
ATOM 1481 C C . GLU A 1 194 ? 13.923 -11.591 -17.040 1.00 83.75 194 GLU A C 1
ATOM 1483 O O . GLU A 1 194 ? 14.040 -11.207 -15.871 1.00 83.75 194 GLU A O 1
ATOM 1488 N N . TYR A 1 195 ? 13.606 -12.856 -17.322 1.00 85.69 195 TYR A N 1
ATOM 1489 C CA . TYR A 1 195 ? 13.263 -13.845 -16.292 1.00 85.69 195 TYR A CA 1
ATOM 1490 C C . TYR A 1 195 ? 14.501 -14.550 -15.693 1.00 85.69 195 TYR A C 1
ATOM 1492 O O . TYR A 1 195 ? 14.605 -15.777 -15.678 1.00 85.69 195 TYR A O 1
ATOM 1500 N N . THR A 1 196 ? 15.478 -13.776 -15.212 1.00 88.50 196 THR A N 1
ATOM 1501 C CA . THR A 1 196 ? 16.712 -14.292 -14.582 1.00 88.50 196 THR A CA 1
ATOM 1502 C C . THR A 1 196 ? 16.514 -14.600 -13.093 1.00 88.50 196 THR A C 1
ATOM 1504 O O . THR A 1 196 ? 15.616 -14.063 -12.443 1.00 88.50 196 THR A O 1
ATOM 1507 N N . SER A 1 197 ? 17.366 -15.451 -12.506 1.00 87.31 197 SER A N 1
ATOM 1508 C CA . SER A 1 197 ? 17.319 -15.770 -11.066 1.00 87.31 197 SER A CA 1
ATOM 1509 C C . SER A 1 197 ? 17.471 -14.528 -10.178 1.00 87.31 197 SER A C 1
ATOM 1511 O O . SER A 1 197 ? 16.752 -14.398 -9.188 1.00 87.31 197 SER A O 1
ATOM 1513 N N . ALA A 1 198 ? 18.333 -13.584 -10.569 1.00 87.12 198 ALA A N 1
ATOM 1514 C CA . ALA A 1 198 ? 18.524 -12.315 -9.872 1.00 87.12 198 ALA A CA 1
ATOM 1515 C C . ALA A 1 198 ? 17.265 -11.431 -9.913 1.00 87.12 198 ALA A C 1
ATOM 1517 O O . ALA A 1 198 ? 16.814 -10.960 -8.868 1.00 87.12 198 ALA A O 1
ATOM 1518 N N . ASN A 1 199 ? 16.640 -11.266 -11.087 1.00 86.88 199 ASN A N 1
ATOM 1519 C CA . ASN A 1 199 ? 15.419 -10.463 -11.222 1.00 86.88 199 ASN A CA 1
ATOM 1520 C C . ASN A 1 199 ? 14.241 -11.087 -10.463 1.00 86.88 199 ASN A C 1
ATOM 1522 O O . ASN A 1 199 ? 13.449 -10.373 -9.847 1.00 86.88 199 ASN A O 1
ATOM 1526 N N . ARG A 1 200 ? 14.139 -12.421 -10.463 1.00 90.44 200 ARG A N 1
ATOM 1527 C CA . ARG A 1 200 ? 13.135 -13.155 -9.681 1.00 90.44 200 ARG A CA 1
ATOM 1528 C C . ARG A 1 200 ? 13.306 -12.923 -8.186 1.00 90.44 200 ARG A C 1
ATOM 1530 O O . ARG A 1 200 ? 12.326 -12.608 -7.523 1.00 90.44 200 ARG A O 1
ATOM 1537 N N . ALA A 1 201 ? 14.530 -13.031 -7.671 1.00 90.12 201 ALA A N 1
ATOM 1538 C CA . ALA A 1 201 ? 14.808 -12.769 -6.263 1.00 90.12 201 ALA A CA 1
ATOM 1539 C C . ALA A 1 201 ? 14.489 -11.312 -5.890 1.00 90.12 201 ALA A C 1
ATOM 1541 O O . ALA A 1 201 ? 13.760 -11.078 -4.930 1.00 90.12 201 ALA A O 1
ATOM 1542 N N . GLY A 1 202 ? 14.951 -10.339 -6.685 1.00 89.81 202 GLY A N 1
ATOM 1543 C CA . GLY A 1 202 ? 14.686 -8.916 -6.450 1.00 89.81 202 GLY A CA 1
ATOM 1544 C C . GLY A 1 202 ? 13.192 -8.586 -6.413 1.00 89.81 202 GLY A C 1
ATOM 1545 O O . GLY A 1 202 ? 12.715 -7.971 -5.460 1.00 89.81 202 GLY A O 1
ATOM 1546 N N . CYS A 1 203 ? 12.429 -9.065 -7.400 1.00 91.69 203 CYS A N 1
ATOM 1547 C CA . CYS A 1 203 ? 10.980 -8.865 -7.434 1.00 91.69 203 CYS A CA 1
ATOM 1548 C C . CYS A 1 203 ? 10.271 -9.570 -6.277 1.00 91.69 203 CYS A C 1
ATOM 1550 O O . CYS A 1 203 ? 9.362 -8.984 -5.698 1.00 91.69 203 CYS A O 1
ATOM 1552 N N . LEU A 1 204 ? 10.693 -10.785 -5.906 1.00 93.31 204 LEU A N 1
ATOM 1553 C CA . LEU A 1 204 ? 10.109 -11.518 -4.784 1.00 93.31 204 LEU A CA 1
ATOM 1554 C C . LEU A 1 204 ? 10.265 -10.742 -3.475 1.00 93.31 204 LEU A C 1
ATOM 1556 O O . LEU A 1 204 ? 9.281 -10.565 -2.762 1.00 93.31 204 LEU A O 1
ATOM 1560 N N . PHE A 1 205 ? 11.474 -10.264 -3.167 1.00 93.69 205 PHE A N 1
ATOM 1561 C CA . PHE A 1 205 ? 11.731 -9.537 -1.923 1.00 93.69 205 PHE A CA 1
ATOM 1562 C C . PHE A 1 205 ? 11.008 -8.190 -1.888 1.00 93.69 205 PHE A C 1
ATOM 1564 O O . PHE A 1 205 ? 10.341 -7.893 -0.900 1.00 93.69 205 PHE A O 1
ATOM 1571 N N . ILE A 1 206 ? 11.070 -7.401 -2.966 1.00 93.62 206 ILE A N 1
ATOM 1572 C CA . ILE A 1 206 ? 10.387 -6.099 -3.019 1.00 93.62 206 ILE A CA 1
ATOM 1573 C C . ILE A 1 206 ? 8.869 -6.287 -2.921 1.00 93.62 206 ILE A C 1
ATOM 1575 O O . ILE A 1 206 ? 8.219 -5.614 -2.121 1.00 93.62 206 ILE A O 1
ATOM 1579 N N . ALA A 1 207 ? 8.300 -7.232 -3.675 1.00 93.25 207 ALA A N 1
ATOM 1580 C CA . ALA A 1 207 ? 6.868 -7.502 -3.639 1.00 93.25 207 ALA A CA 1
ATOM 1581 C C . ALA A 1 207 ? 6.415 -8.071 -2.287 1.00 93.25 207 ALA A C 1
ATOM 1583 O O . ALA A 1 207 ? 5.338 -7.712 -1.824 1.00 93.25 207 ALA A O 1
ATOM 1584 N N . ALA A 1 208 ? 7.237 -8.882 -1.612 1.00 93.12 208 ALA A N 1
ATOM 1585 C CA . ALA A 1 208 ? 6.956 -9.355 -0.256 1.00 93.12 208 ALA A CA 1
ATOM 1586 C C . ALA A 1 208 ? 6.946 -8.210 0.764 1.00 93.12 208 ALA A C 1
ATOM 1588 O O . ALA A 1 208 ? 6.050 -8.142 1.607 1.00 93.12 208 ALA A O 1
ATOM 1589 N N . CYS A 1 209 ? 7.900 -7.280 0.670 1.00 93.81 209 CYS A N 1
ATOM 1590 C CA . CYS A 1 209 ? 7.920 -6.090 1.513 1.00 93.81 209 CYS A CA 1
ATOM 1591 C C . CYS A 1 209 ? 6.693 -5.200 1.269 1.00 93.81 209 CYS A C 1
ATOM 1593 O O . CYS A 1 209 ? 6.072 -4.744 2.230 1.00 93.81 209 CYS A O 1
ATOM 1595 N N . PHE A 1 210 ? 6.299 -4.993 0.008 1.00 92.38 210 PHE A N 1
ATOM 1596 C CA . PHE A 1 210 ? 5.074 -4.260 -0.312 1.00 92.38 210 PHE A CA 1
ATOM 1597 C C . PHE A 1 210 ? 3.821 -4.989 0.155 1.00 92.38 210 PHE A C 1
ATOM 1599 O O . PHE A 1 210 ? 2.967 -4.348 0.755 1.00 92.38 210 PHE A O 1
ATOM 1606 N N . ALA A 1 211 ? 3.720 -6.306 -0.033 1.00 92.25 211 ALA A N 1
ATOM 1607 C CA . ALA A 1 211 ? 2.593 -7.096 0.455 1.00 92.25 211 ALA A CA 1
ATOM 1608 C C . ALA A 1 211 ? 2.449 -6.970 1.976 1.00 92.25 211 ALA A C 1
ATOM 1610 O O . ALA A 1 211 ? 1.363 -6.661 2.463 1.00 92.25 211 ALA A O 1
ATOM 1611 N N . TYR A 1 212 ? 3.550 -7.128 2.720 1.00 92.06 212 TYR A N 1
ATOM 1612 C CA . TYR A 1 212 ? 3.565 -6.942 4.170 1.00 92.06 212 TYR A CA 1
ATOM 1613 C C . TYR A 1 212 ? 3.078 -5.545 4.552 1.00 92.06 212 TYR A C 1
ATOM 1615 O O . TYR A 1 212 ? 2.159 -5.409 5.359 1.00 92.06 212 TYR A O 1
ATOM 1623 N N . SER A 1 213 ? 3.646 -4.499 3.948 1.00 91.94 213 SER A N 1
ATOM 1624 C CA . SER A 1 213 ? 3.274 -3.131 4.295 1.00 91.94 213 SER A CA 1
ATOM 1625 C C . SER A 1 213 ? 1.835 -2.787 3.921 1.00 91.94 213 SER A C 1
ATOM 1627 O O . SER A 1 213 ? 1.166 -2.058 4.659 1.00 91.94 213 SER A O 1
ATOM 1629 N N . ALA A 1 214 ? 1.348 -3.340 2.816 1.00 89.88 214 ALA A N 1
ATOM 1630 C CA . ALA A 1 214 ? 0.019 -3.074 2.306 1.00 89.88 214 ALA A CA 1
ATOM 1631 C C . ALA A 1 214 ? -1.074 -3.724 3.171 1.00 89.88 214 ALA A C 1
ATOM 1633 O O . ALA A 1 214 ? -2.037 -3.038 3.499 1.00 89.88 214 ALA A O 1
ATOM 1634 N N . VAL A 1 215 ? -0.864 -4.945 3.704 1.00 90.56 215 VAL A N 1
ATOM 1635 C CA . VAL A 1 215 ? -1.777 -5.552 4.705 1.00 90.56 215 VAL A CA 1
ATOM 1636 C C . VAL A 1 215 ? -2.080 -4.566 5.832 1.00 90.56 215 VAL A C 1
ATOM 1638 O O . VAL A 1 215 ? -3.238 -4.297 6.137 1.00 90.56 215 VAL A O 1
ATOM 1641 N N . PHE A 1 216 ? -1.050 -3.974 6.436 1.00 89.88 216 PHE A N 1
ATOM 1642 C CA . PHE A 1 216 ? -1.264 -3.030 7.530 1.00 89.88 216 PHE A CA 1
ATOM 1643 C C . PHE A 1 216 ? -1.879 -1.712 7.046 1.00 89.88 216 PHE A C 1
ATOM 1645 O O . PHE A 1 216 ? -2.691 -1.138 7.761 1.00 89.88 216 PHE A O 1
ATOM 1652 N N . SER A 1 217 ? -1.521 -1.210 5.859 1.00 88.81 217 SER A N 1
ATOM 1653 C CA . SER A 1 217 ? -2.181 -0.021 5.287 1.00 88.81 217 SER A CA 1
ATOM 1654 C C . SER A 1 217 ? -3.684 -0.229 5.125 1.00 88.81 217 SER A C 1
ATOM 1656 O O . SER A 1 217 ? -4.441 0.558 5.682 1.00 88.81 217 SER A O 1
ATOM 1658 N N . SER A 1 218 ? -4.132 -1.318 4.495 1.00 88.50 218 SER A N 1
ATOM 1659 C CA . SER A 1 218 ? -5.563 -1.635 4.361 1.00 88.50 218 SER A CA 1
ATOM 1660 C C . SER A 1 218 ? -6.285 -1.679 5.718 1.00 88.50 218 SER A C 1
ATOM 1662 O O . SER A 1 218 ? -7.378 -1.118 5.868 1.00 88.50 218 SER A O 1
ATOM 1664 N N . ILE A 1 219 ? -5.662 -2.278 6.739 1.00 88.94 219 ILE A N 1
ATOM 1665 C CA . ILE A 1 219 ? -6.261 -2.380 8.076 1.00 88.94 219 ILE A CA 1
ATOM 1666 C C . ILE A 1 219 ? -6.439 -0.998 8.710 1.00 88.94 219 ILE A C 1
ATOM 1668 O O . ILE A 1 219 ? -7.531 -0.668 9.169 1.00 88.94 219 ILE A O 1
ATOM 1672 N N . PHE A 1 220 ? -5.380 -0.191 8.750 1.00 87.56 220 PHE A N 1
ATOM 1673 C CA . PHE A 1 220 ? -5.398 1.094 9.448 1.00 87.56 220 PHE A CA 1
ATOM 1674 C C . PHE A 1 220 ? -6.161 2.173 8.682 1.00 87.56 220 PHE A C 1
ATOM 1676 O O . PHE A 1 220 ? -6.915 2.921 9.292 1.00 87.56 220 PHE A O 1
ATOM 1683 N N . GLU A 1 221 ? -5.991 2.248 7.366 1.00 85.44 221 GLU A N 1
ATOM 1684 C CA . GLU A 1 221 ? -6.549 3.328 6.548 1.00 85.44 221 GLU A CA 1
ATOM 1685 C C . GLU A 1 221 ? -8.034 3.127 6.267 1.00 85.44 221 GLU A C 1
ATOM 1687 O O . GLU A 1 221 ? -8.774 4.102 6.173 1.00 85.44 221 GLU A O 1
ATOM 1692 N N . ASN A 1 222 ? -8.482 1.871 6.156 1.00 87.75 222 ASN A N 1
ATOM 1693 C CA . ASN A 1 222 ? -9.832 1.583 5.690 1.00 87.75 222 ASN A CA 1
ATOM 1694 C C . ASN A 1 222 ? -10.635 0.666 6.617 1.00 87.75 222 ASN A C 1
ATOM 1696 O O . ASN A 1 222 ? -11.806 0.937 6.882 1.00 87.75 222 ASN A O 1
ATOM 1700 N N . SER A 1 223 ? -10.045 -0.415 7.134 1.00 89.25 223 SER A N 1
ATOM 1701 C CA . SER A 1 223 ? -10.801 -1.345 7.990 1.00 89.25 223 SER A CA 1
ATOM 1702 C C . SER A 1 223 ? -11.113 -0.741 9.357 1.00 89.25 223 SER A C 1
ATOM 1704 O O . SER A 1 223 ? -12.222 -0.911 9.859 1.00 89.25 223 SER A O 1
ATOM 1706 N N . LEU A 1 224 ? -10.166 -0.000 9.940 1.00 89.44 224 LEU A N 1
ATOM 1707 C CA . LEU A 1 224 ? -10.324 0.673 11.226 1.00 89.44 224 LEU A CA 1
ATOM 1708 C C . LEU A 1 224 ? -11.466 1.706 11.230 1.00 89.44 224 LEU A C 1
ATOM 1710 O O . LEU A 1 224 ? -12.376 1.526 12.046 1.00 89.44 224 LEU A O 1
ATOM 1714 N N . PRO A 1 225 ? -11.472 2.727 10.348 1.00 87.44 225 PRO A N 1
ATOM 1715 C CA . PRO A 1 225 ? -12.562 3.702 10.301 1.00 87.44 225 PRO A CA 1
ATOM 1716 C C . PRO A 1 225 ? -13.900 3.036 9.968 1.00 87.44 225 PRO A C 1
ATOM 1718 O O . PRO A 1 225 ? -14.877 3.240 10.680 1.00 87.44 225 PRO A O 1
ATOM 1721 N N . ALA A 1 226 ? -13.939 2.118 8.991 1.00 89.44 226 ALA A N 1
ATOM 1722 C CA . ALA A 1 226 ? -15.171 1.393 8.668 1.00 89.44 226 ALA A CA 1
ATOM 1723 C C . ALA A 1 226 ? -15.716 0.593 9.865 1.00 89.44 226 ALA A C 1
ATOM 1725 O O . ALA A 1 226 ? -16.921 0.562 10.108 1.00 89.44 226 ALA A O 1
ATOM 1726 N N . GLY A 1 227 ? -14.835 -0.056 10.631 1.00 89.44 227 GLY A N 1
ATOM 1727 C CA . GLY A 1 227 ? -15.225 -0.798 11.823 1.00 89.44 227 GLY A CA 1
ATOM 1728 C C . GLY A 1 227 ? -15.754 0.098 12.940 1.00 89.44 227 GLY A C 1
ATOM 1729 O O . GLY A 1 227 ? -16.684 -0.302 13.641 1.00 89.44 227 GLY A O 1
ATOM 1730 N N . ASN A 1 228 ? -15.192 1.298 13.094 1.00 89.94 228 ASN A N 1
ATOM 1731 C CA . ASN A 1 228 ? -15.677 2.289 14.051 1.00 89.94 228 ASN A CA 1
ATOM 1732 C C . ASN A 1 228 ? -17.046 2.831 13.649 1.00 89.94 228 ASN A C 1
ATOM 1734 O O . ASN A 1 228 ? -17.944 2.828 14.487 1.00 89.94 228 ASN A O 1
ATOM 1738 N N . ASP A 1 229 ? -17.229 3.198 12.382 1.00 90.56 229 ASP A N 1
ATOM 1739 C CA . ASP A 1 229 ? -18.498 3.712 11.860 1.00 90.56 229 ASP A CA 1
ATOM 1740 C C . ASP A 1 229 ? -19.631 2.690 12.028 1.00 90.56 229 ASP A C 1
ATOM 1742 O O . ASP A 1 229 ? -20.703 3.014 12.537 1.00 90.56 229 ASP A O 1
ATOM 1746 N N . ILE A 1 230 ? -19.391 1.421 11.671 1.00 89.62 230 ILE A N 1
ATOM 1747 C CA . ILE A 1 230 ? -20.389 0.345 11.811 1.00 89.62 230 ILE A CA 1
ATOM 1748 C C . ILE A 1 230 ? -20.738 0.109 13.286 1.00 89.62 230 ILE A C 1
ATOM 1750 O O . ILE A 1 230 ? -21.908 -0.088 13.628 1.00 89.62 230 ILE A O 1
ATOM 1754 N N . ALA A 1 231 ? -19.734 0.126 14.167 1.00 89.62 231 ALA A N 1
ATOM 1755 C CA . ALA A 1 231 ? -19.950 -0.033 15.601 1.00 89.62 231 ALA A CA 1
ATOM 1756 C C . ALA A 1 231 ? -20.687 1.171 16.212 1.00 89.62 231 ALA A C 1
ATOM 1758 O O . ALA A 1 231 ? -21.477 0.984 17.132 1.00 89.62 231 ALA A O 1
ATOM 1759 N N . ALA A 1 232 ? -20.471 2.384 15.700 1.00 88.62 232 ALA A N 1
ATOM 1760 C CA . ALA A 1 232 ? -21.179 3.583 16.138 1.00 88.62 232 ALA A CA 1
ATOM 1761 C C . ALA A 1 232 ? -22.635 3.612 15.645 1.00 88.62 232 ALA A C 1
ATOM 1763 O O . ALA A 1 232 ? -23.525 4.014 16.390 1.00 88.62 232 ALA A O 1
ATOM 1764 N N . LEU A 1 233 ? -22.891 3.142 14.420 1.00 90.25 233 LEU A N 1
ATOM 1765 C CA . LEU A 1 233 ? -24.228 3.122 13.823 1.00 90.25 233 LEU A CA 1
ATOM 1766 C C . LEU A 1 233 ? -25.141 2.064 14.463 1.00 90.25 233 LEU A C 1
ATOM 1768 O O . LEU A 1 233 ? -26.333 2.292 14.655 1.00 90.25 233 LEU A O 1
ATOM 1772 N N . PHE A 1 234 ? -24.580 0.906 14.821 1.00 90.44 234 PHE A N 1
ATOM 1773 C CA . PHE A 1 234 ? -25.329 -0.235 15.357 1.00 90.44 234 PHE A CA 1
ATOM 1774 C C . PHE A 1 234 ? -24.625 -0.867 16.578 1.00 90.44 234 PHE A C 1
ATOM 1776 O O . PHE A 1 234 ? -24.266 -2.054 16.555 1.00 90.44 234 PHE A O 1
ATOM 1783 N N . PRO A 1 235 ? -24.473 -0.119 17.688 1.00 87.62 235 PRO A N 1
ATOM 1784 C CA . PRO A 1 235 ? -23.627 -0.506 18.825 1.00 87.62 235 PRO A CA 1
ATOM 1785 C C . PRO A 1 235 ? -24.100 -1.768 19.551 1.00 87.62 235 PRO A C 1
ATOM 1787 O O . PRO A 1 235 ? -23.302 -2.490 20.144 1.00 87.62 235 PRO A O 1
ATOM 1790 N N . ARG A 1 236 ? -25.402 -2.076 19.485 1.00 86.88 236 ARG A N 1
ATOM 1791 C CA . ARG A 1 236 ? -25.978 -3.280 20.102 1.00 86.88 236 ARG A CA 1
ATOM 1792 C C . ARG A 1 236 ? -25.612 -4.568 19.354 1.00 86.88 236 ARG A C 1
ATOM 1794 O O . ARG A 1 236 ? -25.601 -5.635 19.963 1.00 86.88 236 ARG A O 1
ATOM 1801 N N . TYR A 1 237 ? -25.328 -4.485 18.054 1.00 85.75 237 TYR A N 1
ATOM 1802 C CA . TYR A 1 237 ? -25.149 -5.655 17.185 1.00 85.75 237 TYR A CA 1
ATOM 1803 C C . TYR A 1 237 ? -23.686 -5.889 16.802 1.00 85.75 237 TYR A C 1
ATOM 1805 O O . TYR A 1 237 ? -23.236 -7.042 16.717 1.00 85.75 237 TYR A O 1
ATOM 1813 N N . PHE A 1 238 ? -22.919 -4.811 16.620 1.00 88.06 238 PHE A N 1
ATOM 1814 C CA . PHE A 1 238 ? -21.557 -4.890 16.110 1.00 88.06 238 PHE A CA 1
ATOM 1815 C C . PHE A 1 238 ? -20.539 -4.313 17.083 1.00 88.06 238 PHE A C 1
ATOM 1817 O O . PHE A 1 238 ? -20.667 -3.207 17.594 1.00 88.06 238 PHE A O 1
ATOM 1824 N N . SER A 1 239 ? -19.472 -5.081 17.294 1.00 87.94 239 SER A N 1
ATOM 1825 C CA . SER A 1 239 ? -18.230 -4.558 17.844 1.00 87.94 239 SER A CA 1
ATOM 1826 C C . SER A 1 239 ? -17.325 -4.108 16.701 1.00 87.94 239 SER A C 1
ATOM 1828 O O . SER A 1 239 ? -17.440 -4.618 15.585 1.00 87.94 239 SER A O 1
ATOM 1830 N N . VAL A 1 240 ? -16.362 -3.233 16.994 1.00 86.06 240 VAL A N 1
ATOM 1831 C CA . VAL A 1 240 ? -15.362 -2.758 16.017 1.00 86.06 240 VAL A CA 1
ATOM 1832 C C . VAL A 1 240 ? -14.697 -3.926 15.268 1.00 86.06 240 VAL A C 1
ATOM 1834 O O . VAL A 1 240 ? -14.563 -3.894 14.050 1.00 86.06 240 VAL A O 1
ATOM 1837 N N . ARG A 1 241 ? -14.390 -5.024 15.977 1.00 85.31 241 ARG A N 1
ATOM 1838 C CA . ARG A 1 241 ? -13.829 -6.250 15.380 1.00 85.31 241 ARG A CA 1
ATOM 1839 C C . ARG A 1 241 ? -14.769 -6.917 14.373 1.00 85.31 241 ARG A C 1
ATOM 1841 O O . ARG A 1 241 ? -14.313 -7.340 13.321 1.00 85.31 241 ARG A O 1
ATOM 1848 N N . LYS A 1 242 ? -16.071 -7.009 14.667 1.00 87.50 242 LYS A N 1
ATOM 1849 C CA . LYS A 1 242 ? -17.054 -7.529 13.698 1.00 87.50 242 LYS A CA 1
ATOM 1850 C C . LYS A 1 242 ? -17.183 -6.589 12.495 1.00 87.50 242 LYS A C 1
ATOM 1852 O O . LYS A 1 242 ? -17.287 -7.064 11.370 1.00 87.50 242 LYS A O 1
ATOM 1857 N N . GLY A 1 243 ? -17.110 -5.278 12.731 1.00 87.50 243 GLY A N 1
ATOM 1858 C CA . GLY A 1 243 ? -17.102 -4.258 11.683 1.00 87.50 243 GLY A CA 1
ATOM 1859 C C . GLY A 1 243 ? -15.951 -4.424 10.685 1.00 87.50 243 GLY A C 1
ATOM 1860 O O . GLY A 1 243 ? -16.168 -4.262 9.489 1.00 87.50 243 GLY A O 1
ATOM 1861 N N . PHE A 1 244 ? -14.765 -4.848 11.137 1.00 89.88 244 PHE A N 1
ATOM 1862 C CA . PHE A 1 244 ? -13.632 -5.146 10.247 1.00 89.88 244 PHE A CA 1
ATOM 1863 C C . PHE A 1 244 ? -13.951 -6.254 9.240 1.00 89.88 244 PHE A C 1
ATOM 1865 O O . PHE A 1 244 ? -13.698 -6.095 8.049 1.00 89.88 244 PHE A O 1
ATOM 1872 N N . PHE A 1 245 ? -14.551 -7.356 9.700 1.00 89.38 245 PHE A N 1
ATOM 1873 C CA . PHE A 1 245 ? -14.936 -8.462 8.819 1.00 89.38 245 PHE A CA 1
ATOM 1874 C C . PHE A 1 245 ? -16.059 -8.073 7.859 1.00 89.38 245 PHE A C 1
ATOM 1876 O O . PHE A 1 245 ? -16.034 -8.472 6.699 1.00 89.38 245 PHE A O 1
ATOM 1883 N N . ILE A 1 246 ? -17.014 -7.254 8.307 1.00 90.81 246 ILE A N 1
ATOM 1884 C CA . ILE A 1 246 ? -18.058 -6.716 7.424 1.00 90.81 246 ILE A CA 1
ATOM 1885 C C . ILE A 1 246 ? -17.429 -5.843 6.342 1.00 90.81 246 ILE A C 1
ATOM 1887 O O . ILE A 1 246 ? -17.746 -6.023 5.171 1.00 90.81 246 ILE A O 1
ATOM 1891 N N . CYS A 1 247 ? -16.499 -4.956 6.711 1.00 90.75 247 CYS A N 1
ATOM 1892 C CA . CYS A 1 247 ? -15.739 -4.163 5.750 1.00 90.75 247 CYS A CA 1
ATOM 1893 C C . CYS A 1 247 ? -15.048 -5.078 4.730 1.00 90.75 247 CYS A C 1
ATOM 1895 O O . CYS A 1 247 ? -15.314 -4.951 3.542 1.00 90.75 247 CYS A O 1
ATOM 1897 N N . ALA A 1 248 ? -14.272 -6.070 5.176 1.00 90.06 248 ALA A N 1
ATOM 1898 C CA . ALA A 1 248 ? -13.559 -6.991 4.289 1.00 90.06 248 ALA A CA 1
ATOM 1899 C C . ALA A 1 248 ? -14.479 -7.767 3.327 1.00 90.06 248 ALA A C 1
ATOM 1901 O O . ALA A 1 248 ? -14.140 -7.932 2.154 1.00 90.06 248 ALA A O 1
ATOM 1902 N N . ILE A 1 249 ? -15.644 -8.228 3.797 1.00 91.12 249 ILE A N 1
ATOM 1903 C CA . ILE A 1 249 ? -16.620 -8.957 2.971 1.00 91.12 249 ILE A CA 1
ATOM 1904 C C . ILE A 1 249 ? -17.280 -8.018 1.959 1.00 91.12 249 ILE A C 1
ATOM 1906 O O . ILE A 1 249 ? -17.343 -8.339 0.774 1.00 91.12 249 ILE A O 1
ATOM 1910 N N . VAL A 1 250 ? -17.748 -6.846 2.395 1.00 91.00 250 VAL A N 1
ATOM 1911 C CA . VAL A 1 250 ? -18.426 -5.893 1.504 1.00 91.00 250 VAL A CA 1
ATOM 1912 C C . VAL A 1 250 ? -17.443 -5.329 0.474 1.00 91.00 250 VAL A C 1
ATOM 1914 O O . VAL A 1 250 ? -17.791 -5.235 -0.699 1.00 91.00 250 VAL A O 1
ATOM 1917 N N . SER A 1 251 ? -16.196 -5.043 0.862 1.00 88.69 251 SER A N 1
ATOM 1918 C CA . SER A 1 251 ? -15.120 -4.630 -0.052 1.00 88.69 251 SER A CA 1
ATOM 1919 C C . SER A 1 251 ? -14.833 -5.655 -1.144 1.00 88.69 251 SER A C 1
ATOM 1921 O O . SER A 1 251 ? -14.483 -5.271 -2.256 1.00 88.69 251 SER A O 1
ATOM 1923 N N . PHE A 1 252 ? -14.972 -6.947 -0.842 1.00 87.00 252 PHE A N 1
ATOM 1924 C CA . PHE A 1 252 ? -14.861 -8.010 -1.837 1.00 87.00 252 PHE A CA 1
ATOM 1925 C C . PHE A 1 252 ? -16.109 -8.052 -2.730 1.00 87.00 252 PHE A C 1
ATOM 1927 O O . PHE A 1 252 ? -15.997 -8.092 -3.952 1.00 87.00 252 PHE A O 1
ATOM 1934 N N . ALA A 1 253 ? -17.301 -7.987 -2.127 1.00 88.25 253 ALA A N 1
ATOM 1935 C CA . ALA A 1 253 ? -18.585 -8.129 -2.816 1.00 88.25 253 ALA A CA 1
ATOM 1936 C C . ALA A 1 253 ? -18.879 -7.016 -3.838 1.00 88.25 253 ALA A C 1
ATOM 1938 O O . ALA A 1 253 ? -19.570 -7.262 -4.824 1.00 88.25 253 ALA A O 1
ATOM 1939 N N . ILE A 1 254 ? -18.338 -5.808 -3.644 1.00 86.31 254 ILE A N 1
ATOM 1940 C CA . ILE A 1 254 ? -18.468 -4.703 -4.613 1.00 86.31 254 ILE A CA 1
ATOM 1941 C C . ILE A 1 254 ? -17.632 -4.899 -5.890 1.00 86.31 254 ILE A C 1
ATOM 1943 O O . ILE A 1 254 ? -17.681 -4.050 -6.776 1.00 86.31 254 ILE A O 1
ATOM 1947 N N . ASN A 1 255 ? -16.864 -5.991 -5.997 1.00 86.12 255 ASN A N 1
ATOM 1948 C CA . ASN A 1 255 ? -16.029 -6.336 -7.150 1.00 86.12 255 ASN A CA 1
ATOM 1949 C C . ASN A 1 255 ? -15.128 -5.169 -7.613 1.00 86.12 255 ASN A C 1
ATOM 1951 O O . ASN A 1 255 ? -15.262 -4.673 -8.738 1.00 86.12 255 ASN A O 1
ATOM 1955 N N . PRO A 1 256 ? -14.188 -4.717 -6.763 1.00 82.19 256 PRO A N 1
ATOM 1956 C CA . PRO A 1 256 ? -13.421 -3.487 -6.981 1.00 82.19 256 PRO A CA 1
ATOM 1957 C C . PRO A 1 256 ? -12.616 -3.472 -8.289 1.00 82.19 256 PRO A C 1
ATOM 1959 O O . PRO A 1 256 ? -12.340 -2.408 -8.839 1.00 82.19 256 PRO A O 1
ATOM 1962 N N . TRP A 1 257 ? -12.279 -4.636 -8.844 1.00 83.94 257 TRP A N 1
ATOM 1963 C CA . TRP A 1 257 ? -11.587 -4.751 -10.130 1.00 83.94 257 TRP A CA 1
ATOM 1964 C C . TRP A 1 257 ? -12.406 -4.261 -11.332 1.00 83.94 257 TRP A C 1
ATOM 1966 O O . TRP A 1 257 ? -11.810 -3.856 -12.329 1.00 83.94 257 TRP A O 1
ATOM 1976 N N . TYR A 1 258 ? -13.739 -4.249 -11.260 1.00 81.00 258 TYR A N 1
ATOM 1977 C CA . TYR A 1 258 ? -14.569 -3.617 -12.295 1.00 81.00 258 TYR A CA 1
ATOM 1978 C C . TYR A 1 258 ? -14.640 -2.095 -12.124 1.00 81.00 258 TYR A C 1
ATOM 1980 O O . TYR A 1 258 ? -14.733 -1.377 -13.117 1.00 81.00 258 TYR A O 1
ATOM 1988 N N . LEU A 1 259 ? -14.514 -1.589 -10.890 1.00 75.94 259 LEU A N 1
ATOM 1989 C CA . LEU A 1 259 ? -14.411 -0.146 -10.634 1.00 75.94 259 LEU A CA 1
ATOM 1990 C C . LEU A 1 259 ? -13.118 0.423 -11.232 1.00 75.94 259 LEU A C 1
ATOM 1992 O O . LEU A 1 259 ? -13.143 1.469 -11.868 1.00 75.94 259 LEU A O 1
ATOM 1996 N N . LEU A 1 260 ? -12.002 -0.295 -11.076 1.00 71.44 260 LEU A N 1
ATOM 1997 C CA . LEU A 1 260 ? -10.708 0.070 -11.668 1.00 71.44 260 LEU A CA 1
ATOM 1998 C C . LEU A 1 260 ? -10.675 -0.082 -13.197 1.00 71.44 260 LEU A C 1
ATOM 2000 O O . LEU A 1 260 ? -9.890 0.593 -13.857 1.00 71.44 260 LEU A O 1
ATOM 2004 N N . GLY A 1 261 ? -11.498 -0.972 -13.759 1.00 67.25 261 GLY A N 1
ATOM 2005 C CA . GLY A 1 261 ? -11.507 -1.274 -15.195 1.00 67.25 261 GLY A CA 1
ATOM 2006 C C . GLY A 1 261 ? -12.204 -0.214 -16.043 1.00 67.25 261 GLY A C 1
ATOM 2007 O O . GLY A 1 261 ? -12.002 -0.167 -17.254 1.00 67.25 261 GLY A O 1
ATOM 2008 N N . SER A 1 262 ? -12.995 0.660 -15.415 1.00 69.06 262 SER A N 1
ATOM 2009 C CA . SER A 1 262 ? -13.750 1.706 -16.094 1.00 69.06 262 SER A CA 1
ATOM 2010 C C . SER A 1 262 ? -13.439 3.082 -15.515 1.00 69.06 262 SER A C 1
ATOM 2012 O O . SER A 1 262 ? -13.865 3.435 -14.415 1.00 69.06 262 SER A O 1
ATOM 2014 N N . ALA A 1 263 ? -12.736 3.896 -16.306 1.00 54.69 263 ALA A N 1
ATOM 2015 C CA . ALA A 1 263 ? -12.414 5.274 -15.952 1.00 54.69 263 ALA A CA 1
ATOM 2016 C C . ALA A 1 263 ? -13.669 6.129 -15.705 1.00 54.69 263 ALA A C 1
ATOM 2018 O O . ALA A 1 263 ? -13.634 7.013 -14.854 1.00 54.69 263 ALA A O 1
ATOM 2019 N N . SER A 1 264 ? -14.783 5.858 -16.400 1.00 53.59 264 SER A N 1
ATOM 2020 C CA . SER A 1 264 ? -16.046 6.574 -16.188 1.00 53.59 264 SER A CA 1
ATOM 2021 C C . SER A 1 264 ? -16.695 6.200 -14.860 1.00 53.59 264 SER A C 1
ATOM 2023 O O . SER A 1 264 ? -17.104 7.088 -14.123 1.00 53.59 264 SER A O 1
ATOM 2025 N N . ILE A 1 265 ? -16.717 4.912 -14.501 1.00 64.06 265 ILE A N 1
ATOM 2026 C CA . ILE A 1 265 ? -17.266 4.454 -13.217 1.00 64.06 265 ILE A CA 1
ATOM 2027 C C . ILE A 1 265 ? -16.418 4.996 -12.068 1.00 64.06 265 ILE A C 1
ATOM 2029 O O . ILE A 1 265 ? -16.965 5.552 -11.118 1.00 64.06 265 ILE A O 1
ATOM 2033 N N . PHE A 1 266 ? -15.090 4.911 -12.175 1.00 64.69 266 PHE A N 1
ATOM 2034 C CA . PHE A 1 266 ? -14.182 5.462 -11.172 1.00 64.69 266 PHE A CA 1
ATOM 2035 C C . PHE A 1 266 ? -14.312 6.988 -11.040 1.00 64.69 266 PHE A C 1
ATOM 2037 O O . PHE A 1 266 ? -14.354 7.505 -9.925 1.00 64.69 266 PHE A O 1
ATOM 2044 N N . ALA A 1 267 ? -14.419 7.721 -12.153 1.00 53.53 267 ALA A N 1
ATOM 2045 C CA . ALA A 1 267 ? -14.576 9.175 -12.136 1.00 53.53 267 ALA A CA 1
ATOM 2046 C C . ALA A 1 267 ? -15.940 9.615 -11.583 1.00 53.53 267 ALA A C 1
ATOM 2048 O O . ALA A 1 267 ? -15.981 10.506 -10.740 1.00 53.53 267 ALA A O 1
ATOM 2049 N N . SER A 1 268 ? -17.044 8.984 -11.997 1.00 60.09 268 SER A N 1
ATOM 2050 C CA . SER A 1 268 ? -18.385 9.255 -11.454 1.00 60.09 268 SER A CA 1
ATOM 2051 C C . SER A 1 268 ? -18.460 8.944 -9.961 1.00 60.09 268 SER A C 1
ATOM 2053 O O . SER A 1 268 ? -19.050 9.703 -9.194 1.00 60.09 268 SER A O 1
ATOM 2055 N N . PHE A 1 269 ? -17.800 7.867 -9.538 1.00 65.25 269 PHE A N 1
ATOM 2056 C CA . PHE A 1 269 ? -17.632 7.514 -8.138 1.00 65.25 269 PHE A CA 1
ATOM 2057 C C . PHE A 1 269 ? -16.878 8.623 -7.390 1.00 65.25 269 PHE A C 1
ATOM 2059 O O . PHE A 1 269 ? -17.456 9.243 -6.503 1.00 65.25 269 PHE A O 1
ATOM 2066 N N . MET A 1 270 ? -15.651 8.962 -7.801 1.00 61.78 270 MET A N 1
ATOM 2067 C CA . MET A 1 270 ? -14.836 10.037 -7.206 1.00 61.78 270 MET A CA 1
ATOM 2068 C C . MET A 1 270 ? -15.561 11.392 -7.162 1.00 61.78 270 MET A C 1
ATOM 2070 O O . MET A 1 270 ? -15.489 12.088 -6.151 1.00 61.78 270 MET A O 1
ATOM 2074 N N . ALA A 1 271 ? -16.299 11.747 -8.217 1.00 52.62 271 ALA A N 1
ATOM 2075 C CA . ALA A 1 271 ? -17.083 12.979 -8.286 1.00 52.62 271 ALA A CA 1
ATOM 2076 C C . ALA A 1 271 ? -18.240 12.995 -7.275 1.00 52.62 271 ALA A C 1
ATOM 2078 O O . ALA A 1 271 ? -18.491 14.023 -6.653 1.00 52.62 271 ALA A O 1
ATOM 2079 N N . SER A 1 272 ? -18.902 11.855 -7.049 1.00 59.41 272 SER A N 1
ATOM 2080 C CA . SER A 1 272 ? -19.953 11.752 -6.029 1.00 59.41 272 SER A CA 1
ATOM 2081 C C . SER A 1 272 ? -19.427 11.962 -4.602 1.00 59.41 272 SER A C 1
ATOM 2083 O O . SER A 1 272 ? -20.159 12.467 -3.756 1.00 59.41 272 SER A O 1
ATOM 2085 N N . TYR A 1 273 ? -18.149 11.654 -4.335 1.00 61.03 273 TYR A N 1
ATOM 2086 C CA . TYR A 1 273 ? -17.534 11.863 -3.016 1.00 61.03 273 TYR A CA 1
ATOM 2087 C C . TYR A 1 273 ? -17.251 13.319 -2.694 1.00 61.03 273 TYR A C 1
ATOM 2089 O O . TYR A 1 273 ? -17.389 13.710 -1.540 1.00 61.03 273 TYR A O 1
ATOM 2097 N N . GLN A 1 274 ? -16.874 14.116 -3.696 1.00 53.28 274 GLN A N 1
ATOM 2098 C CA . GLN A 1 274 ? -16.520 15.524 -3.499 1.00 53.28 274 GLN A CA 1
ATOM 2099 C C . GLN A 1 274 ? -17.706 16.399 -3.068 1.00 53.28 274 GLN A C 1
ATOM 2101 O O . GLN A 1 274 ? -17.496 17.536 -2.679 1.00 53.28 274 GLN A O 1
ATOM 2106 N N . ILE A 1 275 ? -18.939 15.891 -3.150 1.00 47.72 275 ILE A N 1
ATOM 2107 C CA . ILE A 1 275 ? -20.151 16.621 -2.751 1.00 47.72 275 ILE A CA 1
ATOM 2108 C C . ILE A 1 275 ? -20.442 16.459 -1.246 1.00 47.72 275 ILE A C 1
ATOM 2110 O O . ILE A 1 275 ? -21.108 17.308 -0.661 1.00 47.72 275 ILE A O 1
ATOM 2114 N N . PHE A 1 276 ? -19.960 15.382 -0.614 1.00 44.62 276 PHE A N 1
ATOM 2115 C CA . PHE A 1 276 ? -20.249 15.062 0.793 1.00 44.62 276 PHE A CA 1
ATOM 2116 C C . PHE A 1 276 ? -19.090 15.357 1.762 1.00 44.62 276 PHE A C 1
ATOM 2118 O O . PHE A 1 276 ? -19.287 15.249 2.972 1.00 44.62 276 PHE A O 1
ATOM 2125 N N . LEU A 1 277 ? -17.905 15.690 1.240 1.00 43.16 277 LEU A N 1
ATOM 2126 C CA . LEU A 1 277 ? -16.709 16.115 1.981 1.00 43.16 277 LEU A CA 1
ATOM 2127 C C . LEU A 1 277 ? -16.512 17.623 1.828 1.00 43.16 277 LEU A C 1
ATOM 2129 O O . LEU A 1 277 ? -16.151 18.259 2.841 1.00 43.16 277 LEU A O 1
#

InterPro domains:
  IPR001248 Purine-cytosine permease [PF02133] (1-277)
  IPR045225 Uracil/uridine/allantoin permease [PTHR30618] (1-277)

Secondary structure (DSSP, 8-state):
-HHHHHHHHHHHHHHHHHHHHHHH-GGGGGS---PPTT-SS-HHHHHHHHHHHHHHHHHHTS-GGGGHHHHHHHHHHHHHHHHHHHHHHHHHTTSTTTGGGPPP---HHHHHHHHHHHHHHHHHHHHHHHHTHHHHHTT-SSTTHHHHIIIIIHHHHHHHHHHHHHHHHHHHHHHHSS----HHHHHHHHHHH---HHHHHHHHHHHHHHHHHHHHHHIIIIIHHHHHHHHHHSTTT--HHHHHHHHHHHHHHT-HHHHHH-HHHHHHHHHHHTTT-

Foldseek 3Di:
DLLQVLLLLLLLLLLLQLLLVCLVDVVLVVPDFPDDPLFLDGPSSVVSSVVLLVVLLVCLVDDPVVCPVLLVVLVVLLVVLLVLLLVVLQVLLVHDPPLVPDDDPDDDPRVVVVVVVVVVVVVVVVVLCVVCVVLVCVPDPDPCPVVCCVPPVVVVVVVVSVVSLSSSQSSCCSNPVHRDSRSSVVLVVQCVVPVDNVSSVSSNSSSVSVSSSSSVCSCVSRLSSQLVVVCVVCVPPGHSSNSSVVSSVSSVVVVSSSCVSDPVSVVVVVVVVVVVD

Radius of gyration: 19.76 Å; chains: 1; bounding box: 48×49×49 Å

Sequence (277 aa):
MAIVWNGVNAVQEGQCIYVMLHSLTPRISRIPNVMGHGSALNSGVIIAFGLFWVINCCFLIVPVPKMKGFVYTKMIVFIISAIAMLAWTLTKAGGKGEVPKQPVTATGSERSWLIVRFLLLGAANCATFASNAADFQRYATKPNDVILGNLFGFPLSNLIVRIVGNLVGASSQVIFGEVIWNPLNHLDRLQRSEYTSANRAGCLFIAACFAYSAVFSSIFENSLPAGNDIAALFPRYFSVRKGFFICAIVSFAINPWYLLGSASIFASFMASYQIFL